Protein AF-0000000084583941 (afdb_homodimer)

Secondary structure (DSSP, 8-state):
-EEEEEE-SSTT--SS--HHHHT-SEEEEE-TTSSS-HHHHHHHHH--TT-EEEES-GGGT-SSHHHHHHHHHHHHHTT-EEEETTTTEETTSS-HHHHHHHHHHHHHHHHHHHHHHHHHHHHHTT---SS-----HHHHHHHHHHHHT-S-HHHHHHHH---HHHHHHHHH-/-EEEEEE-SSTT--SS--HHHHT-SEEEEE-TTSSS-HHHHHHHHH--TT-EEEES-GGGT-SSHHHHHHHHHHHHHTT-EEEETTTTEETTSS-HHHHHHHHHHHHHHHHHHHHHHHHHHHHHTT---SS-----HHHHHHHHHHHHT-S-HHHHHHHH---HHHHHHHHH-

Sequence (346 aa):
MRIGYIREFVQGKWDMQPTEMMNCETMIEEKEDVQGQPLLEELLERLQYGDVLVVRKLYSLANSTKHLIEICRNLQEKQADLVSIEDSIDTREDSFFQHLEQIAVFRKEVVGERTKAGLSEAKAKNRAGGRPRKPDRNVQKAIDMYRSKKYSIAEITIETGISKTTLYRYLQEMRIGYIREFVQGKWDMQPTEMMNCETMIEEKEDVQGQPLLEELLERLQYGDVLVVRKLYSLANSTKHLIEICRNLQEKQADLVSIEDSIDTREDSFFQHLEQIAVFRKEVVGERTKAGLSEAKAKNRAGGRPRKPDRNVQKAIDMYRSKKYSIAEITIETGISKTTLYRYLQE

Foldseek 3Di:
DEEEEFEDPDPPPDPDDDPVRVPGPYYDYDYNVDDDGVVLVVVLVPDAAAYEYEYQAVVRPAVDLVRSLVSVVSCVVRNYWYYHNNVGDTRVPDDVSVVSVVVVVVVVVVVVVVVVVVQVVCVVVVVNPDDPPPCPPLLVVLQVVVVVVPDDLVRSCVVSVPHSVRNVVVVVD/DEEEEFEDPDPPPDPDDDPVRVPGPYYDYDYNVDDDGVVLVVVLVPDAAAYEYEYQAVVRPAVDLVRSLVSVVSCVVRNYWYYHNNVGDTRVPDDVSVVSVVVVVVVVVVVVVVVVVVQVVCVVVVVNPDDPPPCPPLLVVLQVVVVVVPDDLVRSCVVSVPHSVRNVVVVVD

Solvent-accessible surface area (backbone atoms only — not comparable to full-atom values): 19316 Å² total; per-residue (Å²): 90,42,34,20,49,44,42,48,68,48,82,77,72,66,87,69,77,54,67,74,53,70,66,29,82,39,78,46,78,48,65,64,88,43,87,72,56,63,66,55,54,52,47,66,69,66,54,42,72,63,22,30,41,34,27,56,42,60,52,47,75,26,84,42,70,69,49,38,49,53,51,48,51,51,30,55,75,38,49,28,36,46,30,22,62,76,63,71,40,52,46,85,79,49,67,52,68,59,47,50,52,47,50,52,49,39,54,54,48,34,55,50,44,50,48,47,31,52,44,51,48,27,44,74,68,68,40,68,70,67,78,70,80,62,76,42,70,41,49,53,50,35,49,53,42,52,70,64,68,79,52,50,71,68,54,39,24,68,72,43,67,44,51,66,70,58,52,50,54,62,68,71,100,92,41,35,21,49,44,42,48,67,46,83,76,71,66,87,69,78,55,67,73,53,69,68,29,81,39,78,44,77,49,64,62,87,44,88,73,57,65,67,55,53,52,47,64,70,65,53,42,75,63,23,31,42,34,29,58,41,61,51,47,75,26,86,42,70,68,49,38,49,54,53,49,51,51,28,54,74,37,49,29,34,46,32,23,61,76,63,71,42,50,46,84,79,49,66,53,69,61,48,52,51,48,51,52,50,39,51,53,47,33,55,50,42,51,51,49,32,50,45,51,51,29,44,72,68,67,43,66,72,66,79,71,79,61,78,42,70,41,48,54,50,35,50,52,43,53,70,64,68,79,53,51,71,68,54,38,24,68,72,42,67,44,52,68,69,59,51,49,55,62,68,72,101

Structure (mmCIF, N/CA/C/O backbone):
data_AF-0000000084583941-model_v1
#
loop_
_entity.id
_entity.type
_entity.pdbx_description
1 polymer 'Resolvase/invertase-type recombinase catalytic domain-containing protein'
#
loop_
_atom_site.group_PDB
_atom_site.id
_atom_site.type_symbol
_atom_site.label_atom_id
_atom_site.label_alt_id
_atom_site.label_comp_id
_atom_site.label_asym_id
_atom_site.label_entity_id
_atom_site.label_seq_id
_atom_site.pdbx_PDB_ins_code
_atom_site.Cartn_x
_atom_site.Cartn_y
_atom_site.Cartn_z
_atom_site.occupancy
_atom_site.B_iso_or_equiv
_atom_site.auth_seq_id
_atom_site.auth_comp_id
_atom_site.auth_asym_id
_atom_site.auth_atom_id
_atom_site.pdbx_PDB_model_num
ATOM 1 N N . MET A 1 1 ? 22.07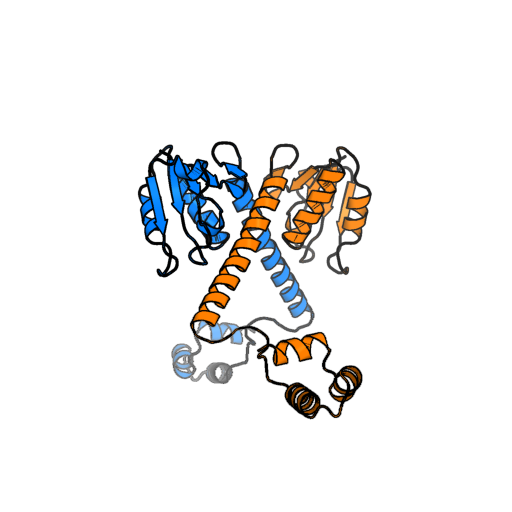8 -19.875 2.17 1 93.25 1 MET A N 1
ATOM 2 C CA . MET A 1 1 ? 21.359 -20.766 1.271 1 93.25 1 MET A CA 1
ATOM 3 C C . MET A 1 1 ? 20.172 -20.062 0.637 1 93.25 1 MET A C 1
ATOM 5 O O . MET A 1 1 ? 19.562 -19.172 1.255 1 93.25 1 MET A O 1
ATOM 9 N N . ARG A 1 2 ? 19.891 -20.438 -0.626 1 96.69 2 ARG A N 1
ATOM 10 C CA . ARG A 1 2 ? 18.703 -19.922 -1.318 1 96.69 2 ARG A CA 1
ATOM 11 C C . ARG A 1 2 ? 17.547 -20.906 -1.194 1 96.69 2 ARG A C 1
ATOM 13 O O . ARG A 1 2 ? 17.672 -22.078 -1.541 1 96.69 2 ARG A O 1
ATOM 20 N N . ILE A 1 3 ? 16.516 -20.391 -0.727 1 97.69 3 ILE A N 1
ATOM 21 C CA . ILE A 1 3 ? 15.336 -21.219 -0.492 1 97.69 3 ILE A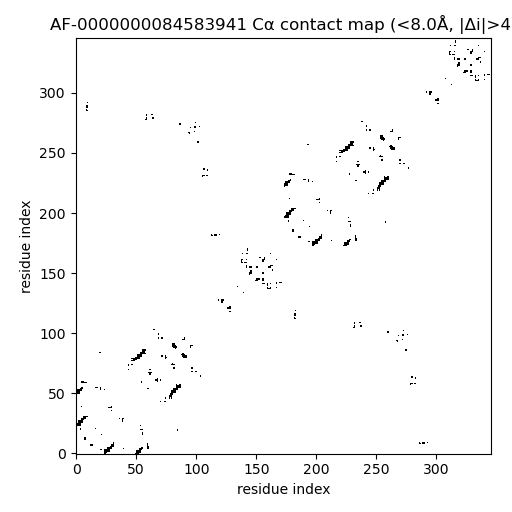 CA 1
ATOM 22 C C . ILE A 1 3 ? 14.172 -20.703 -1.333 1 97.69 3 ILE A C 1
ATOM 24 O O . ILE A 1 3 ? 13.758 -19.547 -1.188 1 97.69 3 ILE A O 1
ATOM 28 N N . GLY A 1 4 ? 13.711 -21.562 -2.178 1 97.19 4 GLY A N 1
ATOM 29 C CA . GLY A 1 4 ? 12.57 -21.203 -3.01 1 97.19 4 GLY A CA 1
ATOM 30 C C . GLY A 1 4 ? 11.242 -21.531 -2.365 1 97.19 4 GLY A C 1
ATOM 31 O O . GLY A 1 4 ? 11.07 -22.609 -1.792 1 97.19 4 GLY A O 1
ATOM 32 N N . TYR A 1 5 ? 10.336 -20.594 -2.445 1 96.62 5 TYR A N 1
ATOM 33 C CA . TYR A 1 5 ? 8.977 -20.781 -1.938 1 96.62 5 TYR A CA 1
ATOM 34 C C . TYR A 1 5 ? 7.949 -20.562 -3.043 1 96.62 5 TYR A C 1
ATOM 36 O O . TYR A 1 5 ? 7.922 -19.516 -3.682 1 96.62 5 TYR A O 1
ATOM 44 N N . ILE A 1 6 ? 7.141 -21.609 -3.197 1 93.38 6 ILE A N 1
ATOM 45 C CA . ILE A 1 6 ? 6.148 -21.578 -4.266 1 93.38 6 ILE A CA 1
ATOM 46 C C . ILE A 1 6 ? 4.746 -21.734 -3.676 1 93.38 6 ILE A C 1
ATOM 48 O O . ILE A 1 6 ? 4.504 -22.625 -2.867 1 93.38 6 ILE A O 1
ATOM 52 N N . ARG A 1 7 ? 3.92 -20.766 -4.027 1 91 7 ARG A N 1
ATOM 53 C CA . ARG A 1 7 ? 2.504 -20.844 -3.678 1 91 7 ARG A CA 1
ATOM 54 C C . ARG A 1 7 ? 1.64 -20.234 -4.781 1 91 7 ARG A C 1
ATOM 56 O O . ARG A 1 7 ? 1.902 -19.125 -5.254 1 91 7 ARG A O 1
ATOM 63 N N . GLU A 1 8 ? 0.616 -21 -5.215 1 83.69 8 GLU A N 1
ATOM 64 C CA . GLU A 1 8 ? -0.265 -20.531 -6.281 1 83.69 8 GLU A CA 1
ATOM 65 C C . GLU A 1 8 ? -1.704 -20.406 -5.793 1 83.69 8 GLU A C 1
ATOM 67 O O . GLU A 1 8 ? -2.201 -21.281 -5.07 1 83.69 8 GLU A O 1
ATOM 72 N N . PHE A 1 9 ? -2.326 -19.328 -6.141 1 76.62 9 PHE A N 1
ATOM 73 C CA . PHE A 1 9 ? -3.73 -19.156 -5.797 1 76.62 9 PHE A CA 1
ATOM 74 C C . PHE A 1 9 ? -4.617 -20.047 -6.656 1 76.62 9 PHE A C 1
ATOM 76 O O . PHE A 1 9 ? -5.602 -20.609 -6.172 1 76.62 9 PHE A O 1
ATOM 83 N N . VAL A 1 10 ? -4.336 -19.969 -7.926 1 74.19 10 VAL A N 1
ATOM 84 C CA . VAL A 1 10 ? -5.035 -20.844 -8.859 1 74.19 10 VAL A CA 1
ATOM 85 C C . VAL A 1 10 ? -4.113 -22 -9.273 1 74.19 10 VAL A C 1
ATOM 87 O O . VAL A 1 10 ? -3.014 -21.766 -9.781 1 74.19 10 VAL A O 1
ATOM 90 N N . GLN A 1 11 ? -4.547 -23.094 -8.992 1 70.69 11 GLN A N 1
ATOM 91 C CA . GLN A 1 11 ? -3.738 -24.281 -9.273 1 70.69 11 GLN A CA 1
ATOM 92 C C . GLN A 1 11 ? -3.395 -24.359 -10.758 1 70.69 11 GLN A C 1
ATOM 94 O O . GLN A 1 11 ? -4.254 -24.156 -11.617 1 70.69 11 GLN A O 1
ATOM 99 N N . GLY A 1 12 ? -2.148 -24.656 -10.945 1 70.06 12 GLY A N 1
ATOM 100 C CA . GLY A 1 12 ? -1.678 -24.875 -12.305 1 70.06 12 GLY A CA 1
ATOM 101 C C . GLY A 1 12 ? -1.391 -23.578 -13.055 1 70.06 12 GLY A C 1
ATOM 102 O O . GLY A 1 12 ? -1.359 -23.562 -14.281 1 70.06 12 GLY A O 1
ATOM 103 N N . LYS A 1 13 ? -1.382 -22.578 -12.336 1 70.69 13 LYS A N 1
ATOM 104 C CA . LYS A 1 13 ? -1.111 -21.297 -12.977 1 70.69 13 LYS A CA 1
ATOM 105 C C . LYS A 1 13 ? 0.268 -21.281 -13.633 1 70.69 13 LYS A C 1
ATOM 107 O O . LYS A 1 13 ? 0.439 -20.734 -14.727 1 70.69 13 LYS A O 1
ATOM 112 N N . TRP A 1 14 ? 1.166 -21.922 -12.844 1 74.38 14 TRP A N 1
ATOM 113 C CA . TRP A 1 14 ? 2.531 -21.891 -13.359 1 74.38 14 TRP A CA 1
ATOM 114 C C . TRP A 1 14 ? 2.951 -23.266 -13.852 1 74.38 14 TRP A C 1
ATOM 116 O O . TRP A 1 14 ? 2.953 -24.234 -13.086 1 74.38 14 TRP A O 1
ATOM 126 N N . ASP A 1 15 ? 3.24 -23.328 -15.109 1 75.25 15 ASP A N 1
ATOM 127 C CA . ASP A 1 15 ? 3.717 -24.578 -15.68 1 75.25 15 ASP A CA 1
ATOM 128 C C . ASP A 1 15 ? 5.188 -24.812 -15.336 1 75.25 15 ASP A C 1
ATOM 130 O O . ASP A 1 15 ? 5.586 -25.938 -15.008 1 75.25 15 ASP A O 1
ATOM 134 N N . MET A 1 16 ? 5.902 -23.75 -15.461 1 83.19 16 MET A N 1
ATOM 135 C CA . MET A 1 16 ? 7.332 -23.828 -15.18 1 83.19 16 MET A CA 1
ATOM 136 C C . MET A 1 16 ? 7.781 -22.656 -14.32 1 83.19 16 MET A C 1
ATOM 138 O O . MET A 1 16 ? 7.273 -21.547 -14.469 1 83.19 16 MET A O 1
ATOM 142 N N . GLN A 1 17 ? 8.625 -23.016 -13.445 1 88.56 17 GLN A N 1
ATOM 143 C CA . GLN A 1 17 ? 9.211 -21.969 -12.617 1 88.56 17 GLN A CA 1
ATOM 144 C C . GLN A 1 17 ? 10.406 -21.328 -13.312 1 88.56 17 GLN A C 1
ATOM 146 O O . GLN A 1 17 ? 11.055 -21.953 -14.148 1 88.56 17 GLN A O 1
ATOM 151 N N . PRO A 1 18 ? 10.641 -20.062 -13.031 1 90.81 18 PRO A N 1
ATOM 152 C CA . PRO A 1 18 ? 11.828 -19.406 -13.594 1 90.81 18 PRO A CA 1
ATOM 153 C C . PRO A 1 18 ? 13.125 -20.094 -13.172 1 90.81 18 PRO A C 1
ATOM 155 O O . PRO A 1 18 ? 13.18 -20.734 -12.117 1 90.81 18 PRO A O 1
ATOM 158 N N . THR A 1 19 ? 14.125 -19.906 -13.969 1 90.06 19 THR A N 1
ATOM 159 C CA . THR A 1 19 ? 15.422 -20.531 -13.758 1 90.06 19 THR A CA 1
ATOM 160 C C . THR A 1 19 ? 15.992 -20.156 -12.391 1 90.06 19 THR A C 1
ATOM 162 O O . THR A 1 19 ? 16.578 -21 -11.703 1 90.06 19 THR A O 1
ATOM 165 N N . GLU A 1 20 ? 15.789 -18.969 -12.102 1 91.5 20 GLU A N 1
ATOM 166 C CA . GLU A 1 20 ? 16.312 -18.484 -10.82 1 91.5 20 GLU A CA 1
ATOM 167 C C . GLU A 1 20 ? 15.695 -19.25 -9.648 1 91.5 20 GLU A C 1
ATOM 169 O O . GLU A 1 20 ? 16.375 -19.516 -8.656 1 91.5 20 GLU A O 1
ATOM 174 N N . MET A 1 21 ? 14.484 -19.562 -9.836 1 92.56 21 MET A N 1
ATOM 175 C CA . MET A 1 21 ? 13.805 -20.344 -8.812 1 92.56 21 MET A CA 1
ATOM 176 C C . MET A 1 21 ? 14.344 -21.766 -8.773 1 92.56 21 MET A C 1
ATOM 178 O O . MET A 1 21 ? 14.562 -22.328 -7.691 1 92.56 21 MET A O 1
ATOM 182 N N . MET A 1 22 ? 14.641 -22.281 -9.883 1 90.44 22 MET A N 1
ATOM 183 C CA . MET A 1 22 ? 15.094 -23.656 -10.008 1 90.44 22 MET A CA 1
ATOM 184 C C . MET A 1 22 ? 16.516 -23.812 -9.453 1 90.44 22 MET A C 1
ATOM 186 O O . MET A 1 22 ? 16.938 -24.922 -9.125 1 90.44 22 MET A O 1
ATOM 190 N N . ASN A 1 23 ? 17.188 -22.734 -9.297 1 92.69 23 ASN A N 1
ATOM 191 C CA . ASN A 1 23 ? 18.562 -22.75 -8.805 1 92.69 23 ASN A CA 1
ATOM 192 C C . ASN A 1 23 ? 18.609 -22.719 -7.281 1 92.69 23 ASN A C 1
ATOM 194 O O . ASN A 1 23 ? 19.688 -22.781 -6.691 1 92.69 23 ASN A O 1
ATOM 198 N N . CYS A 1 24 ? 17.469 -22.703 -6.695 1 96.25 24 CYS A N 1
ATOM 199 C CA . CYS A 1 24 ? 17.438 -22.719 -5.238 1 96.25 24 CYS A CA 1
ATOM 200 C C . CYS A 1 24 ? 17.812 -24.078 -4.688 1 96.25 24 CYS A C 1
ATOM 202 O O . CYS A 1 24 ? 17.469 -25.109 -5.277 1 96.25 24 CYS A O 1
ATOM 204 N N . GLU A 1 25 ? 18.484 -24.125 -3.629 1 95.44 25 GLU A N 1
ATOM 205 C CA . GLU A 1 25 ? 18.953 -25.375 -3.025 1 95.44 25 GLU A CA 1
ATOM 206 C C . GLU A 1 25 ? 17.797 -26.172 -2.428 1 95.44 25 GLU A C 1
ATOM 208 O O . GLU A 1 25 ? 17.812 -27.391 -2.414 1 95.44 25 GLU A O 1
ATOM 213 N N . THR A 1 26 ? 16.875 -25.422 -1.909 1 94.69 26 THR A N 1
ATOM 214 C CA . THR A 1 26 ? 15.68 -26 -1.314 1 94.69 26 THR A CA 1
ATOM 215 C C . THR A 1 26 ? 14.422 -25.344 -1.875 1 94.69 26 THR A C 1
ATOM 217 O O . THR A 1 26 ? 14.383 -24.125 -2.066 1 94.69 26 THR A O 1
ATOM 220 N N . MET A 1 27 ? 13.469 -26.188 -2.117 1 94.31 27 MET A N 1
ATOM 221 C CA . MET A 1 27 ? 12.188 -25.688 -2.613 1 94.31 27 MET A CA 1
ATOM 222 C C . MET A 1 27 ? 11.047 -26.125 -1.71 1 94.31 27 MET A C 1
ATOM 224 O O . MET A 1 27 ? 10.953 -27.312 -1.349 1 94.31 27 MET A O 1
ATOM 228 N N . ILE A 1 28 ? 10.258 -25.156 -1.334 1 94.38 28 ILE A N 1
ATOM 229 C CA . ILE A 1 28 ? 9.078 -25.438 -0.521 1 94.38 28 ILE A CA 1
ATOM 230 C C . ILE A 1 28 ? 7.82 -25.031 -1.286 1 94.38 28 ILE A C 1
ATOM 232 O O . ILE A 1 28 ? 7.699 -23.891 -1.741 1 94.38 28 ILE A O 1
ATOM 236 N N . GLU A 1 29 ? 6.949 -25.969 -1.437 1 91.5 29 GLU A N 1
ATOM 237 C CA . GLU A 1 29 ? 5.695 -25.703 -2.139 1 91.5 29 GLU A CA 1
ATOM 238 C C . GLU A 1 29 ? 4.504 -25.781 -1.188 1 91.5 29 GLU A C 1
ATOM 240 O O . GLU A 1 29 ? 4.27 -26.812 -0.557 1 91.5 29 GLU A O 1
ATOM 245 N N . GLU A 1 30 ? 3.855 -24.625 -1.125 1 90.5 30 GLU A N 1
ATOM 246 C CA . GLU A 1 30 ? 2.668 -24.516 -0.282 1 90.5 30 GLU A CA 1
ATOM 247 C C . GLU A 1 30 ? 1.393 -24.625 -1.113 1 90.5 30 GLU A C 1
ATOM 249 O O . GLU A 1 30 ? 1.237 -23.906 -2.109 1 90.5 30 GLU A O 1
ATOM 254 N N . LYS A 1 31 ? 0.453 -25.5 -0.705 1 78.81 31 LYS A N 1
ATOM 255 C CA . LYS A 1 31 ? -0.821 -25.656 -1.4 1 78.81 31 LYS A CA 1
ATOM 256 C C . LYS A 1 31 ? -1.865 -24.688 -0.86 1 78.81 31 LYS A C 1
ATOM 258 O O . LYS A 1 31 ? -1.857 -24.359 0.327 1 78.81 31 LYS A O 1
ATOM 263 N N . GLU A 1 32 ? -2.633 -24.062 -1.699 1 72.06 32 GLU A N 1
ATOM 264 C CA . GLU A 1 32 ? -3.609 -23.031 -1.345 1 72.06 32 GLU A CA 1
ATOM 265 C C . GLU A 1 32 ? -4.805 -23.641 -0.618 1 72.06 32 GLU A C 1
ATOM 267 O O . GLU A 1 32 ? -5.586 -22.922 0.01 1 72.06 32 GLU A O 1
ATOM 272 N N . ASP A 1 33 ? -4.887 -24.875 -0.622 1 63.88 33 ASP A N 1
ATOM 273 C CA . ASP A 1 33 ? -6.043 -25.5 0.007 1 63.88 33 ASP A CA 1
ATOM 274 C C . ASP A 1 33 ? -5.871 -25.578 1.522 1 63.88 33 ASP A C 1
ATOM 276 O O . ASP A 1 33 ? -6.773 -26.016 2.234 1 63.88 33 ASP A O 1
ATOM 280 N N . VAL A 1 34 ? -4.836 -25.125 1.938 1 62.09 34 VAL A N 1
ATOM 281 C CA . VAL A 1 34 ? -4.582 -25.234 3.371 1 62.09 34 VAL A CA 1
ATOM 282 C C . VAL A 1 34 ? -4.867 -23.891 4.043 1 62.09 34 VAL A C 1
ATOM 284 O O . VAL A 1 34 ? -4.766 -22.844 3.41 1 62.09 34 VAL A O 1
ATOM 287 N N . GLN A 1 35 ? -5.438 -24.078 5.203 1 76.06 35 GLN A N 1
ATOM 288 C CA . GLN A 1 35 ? -5.688 -22.875 6.004 1 76.06 35 GLN A CA 1
ATOM 289 C C . GLN A 1 35 ? -4.383 -22.188 6.395 1 76.06 35 GLN A C 1
ATOM 291 O O . GLN A 1 35 ? -3.551 -22.781 7.09 1 76.06 35 GLN A O 1
ATOM 296 N N . GLY A 1 36 ? -4.199 -21.094 5.801 1 84.38 36 GLY A N 1
ATOM 297 C CA . GLY A 1 36 ? -3.006 -20.328 6.129 1 84.38 36 GLY A CA 1
ATOM 298 C C . GLY A 1 36 ? -1.798 -20.734 5.305 1 84.38 36 GLY A C 1
ATOM 299 O O . GLY A 1 36 ? -1.927 -21.062 4.125 1 84.38 36 GLY A O 1
ATOM 300 N N . GLN A 1 37 ? -0.633 -20.531 5.871 1 92.88 37 GLN A N 1
ATOM 301 C CA . GLN A 1 37 ? 0.65 -20.859 5.254 1 92.88 37 GLN A CA 1
ATOM 302 C C . GLN A 1 37 ? 1.589 -21.516 6.254 1 92.88 37 GLN A C 1
ATOM 304 O O . GLN A 1 37 ? 2.623 -20.953 6.617 1 92.88 37 GLN A O 1
ATOM 309 N N . PRO A 1 38 ? 1.222 -22.781 6.676 1 93.38 38 PRO A N 1
ATOM 310 C CA . PRO A 1 38 ? 2.016 -23.453 7.699 1 93.38 38 PRO A CA 1
ATOM 311 C C . PRO A 1 38 ? 3.457 -23.703 7.262 1 93.38 38 PRO A C 1
ATOM 313 O O . PRO A 1 38 ? 4.379 -23.609 8.07 1 93.38 38 PRO A O 1
ATOM 316 N N . LEU A 1 39 ? 3.678 -24.078 6.074 1 94.81 39 LEU A N 1
ATOM 317 C CA . LEU A 1 39 ? 5.027 -24.344 5.59 1 94.81 39 LEU A CA 1
ATOM 318 C C . LEU A 1 39 ? 5.867 -23.078 5.586 1 94.81 39 LEU A C 1
ATOM 320 O O . LEU A 1 39 ? 7.062 -23.109 5.887 1 94.81 39 LEU A O 1
ATOM 324 N N . LEU A 1 40 ? 5.246 -22.016 5.266 1 95.75 40 LEU A N 1
ATOM 325 C CA . LEU A 1 40 ? 5.945 -20.734 5.312 1 95.75 40 LEU A CA 1
ATOM 326 C C . LEU A 1 40 ? 6.359 -20.391 6.738 1 95.75 40 LEU A C 1
ATOM 328 O O . LEU A 1 40 ? 7.488 -19.953 6.973 1 95.75 40 LEU A O 1
ATOM 332 N N . GLU A 1 41 ? 5.398 -20.547 7.625 1 95.06 41 GLU A N 1
ATOM 333 C CA . GLU A 1 41 ? 5.672 -20.234 9.023 1 95.06 41 GLU A CA 1
ATOM 334 C C . GLU A 1 41 ? 6.852 -21.047 9.547 1 95.06 41 GLU A C 1
ATOM 336 O O . GLU A 1 41 ? 7.727 -20.5 10.227 1 95.06 41 GLU A O 1
ATOM 341 N N . GLU A 1 42 ? 6.82 -22.266 9.219 1 96 42 GLU A N 1
ATOM 342 C CA . GLU A 1 42 ? 7.926 -23.141 9.609 1 96 42 GLU A CA 1
ATOM 343 C C . GLU A 1 42 ? 9.234 -22.688 8.969 1 96 42 GLU A C 1
ATOM 345 O O . GLU A 1 42 ? 10.281 -22.688 9.625 1 96 42 GLU A O 1
ATOM 350 N N . LEU A 1 43 ? 9.133 -22.359 7.723 1 96.56 43 LEU A N 1
ATOM 351 C CA . LEU A 1 43 ? 10.305 -21.891 6.988 1 96.56 43 LEU A CA 1
ATOM 352 C C . LEU A 1 43 ? 10.898 -20.641 7.641 1 96.56 43 LEU A C 1
ATOM 354 O O . LEU A 1 43 ? 12.109 -20.562 7.848 1 96.56 43 LEU A O 1
ATOM 358 N N . LEU A 1 44 ? 10.062 -19.734 8 1 96.75 44 LEU A N 1
ATOM 359 C CA . LEU A 1 44 ? 10.5 -18.484 8.594 1 96.75 44 LEU A CA 1
ATOM 360 C C . LEU A 1 44 ? 11.18 -18.719 9.938 1 96.75 44 LEU A C 1
ATOM 362 O O . LEU A 1 44 ? 12.117 -18 10.305 1 96.75 44 LEU A O 1
ATOM 366 N N . GLU A 1 45 ? 10.727 -19.703 10.617 1 96.12 45 GLU A N 1
ATOM 367 C CA . GLU A 1 45 ? 11.32 -20.047 11.914 1 96.12 45 GLU A CA 1
ATOM 368 C C . GLU A 1 45 ? 12.703 -20.656 11.734 1 96.12 45 GLU A C 1
ATOM 370 O O . GLU A 1 45 ? 13.586 -20.453 12.57 1 96.12 45 GLU A O 1
ATOM 375 N N . ARG A 1 46 ? 12.93 -21.281 10.688 1 95.38 46 ARG A N 1
ATOM 376 C CA . ARG A 1 46 ? 14.141 -22.062 10.492 1 95.38 46 ARG A CA 1
ATOM 377 C C . ARG A 1 46 ? 15.195 -21.266 9.734 1 95.38 46 ARG A C 1
ATOM 379 O O . ARG A 1 46 ? 16.344 -21.688 9.625 1 95.38 46 ARG A O 1
ATOM 386 N N . LEU A 1 47 ? 14.773 -20.156 9.227 1 96.5 47 LEU A N 1
ATOM 387 C CA . LEU A 1 47 ? 15.703 -19.344 8.461 1 96.5 47 LEU A CA 1
ATOM 388 C C . LEU A 1 47 ? 16.953 -19.031 9.281 1 96.5 47 LEU A C 1
ATOM 390 O O . LEU A 1 47 ? 16.859 -18.812 10.492 1 96.5 47 LEU A O 1
ATOM 394 N N . GLN A 1 48 ? 18.047 -18.969 8.641 1 96 48 GLN A N 1
ATOM 395 C CA . GLN A 1 48 ? 19.328 -18.672 9.273 1 96 48 GLN A CA 1
ATOM 396 C C . GLN A 1 48 ? 19.984 -17.438 8.641 1 96 48 GLN A C 1
ATOM 398 O O . GLN A 1 48 ? 19.562 -16.984 7.574 1 96 48 GLN A O 1
ATOM 403 N N . TYR A 1 49 ? 20.984 -17.031 9.32 1 96.62 49 TYR A N 1
ATOM 404 C CA . TYR A 1 49 ? 21.766 -15.891 8.852 1 96.62 49 TYR A CA 1
ATOM 405 C C . TYR A 1 49 ? 22.297 -16.141 7.445 1 96.62 49 TYR A C 1
ATOM 407 O O . TYR A 1 49 ? 22.859 -17.203 7.164 1 96.62 49 TYR A O 1
ATOM 415 N N . GLY A 1 50 ? 22 -15.195 6.57 1 96.12 50 GLY A N 1
ATOM 416 C CA . GLY A 1 50 ? 22.562 -15.273 5.23 1 96.12 50 GLY A CA 1
ATOM 417 C C . GLY A 1 50 ? 21.656 -15.984 4.246 1 96.12 50 GLY A C 1
ATOM 418 O O . GLY A 1 50 ? 21.906 -15.984 3.041 1 96.12 50 GLY A O 1
ATOM 419 N N . ASP A 1 51 ? 20.578 -16.578 4.746 1 97.56 51 ASP A N 1
ATOM 420 C CA . ASP A 1 51 ? 19.625 -17.234 3.85 1 97.56 51 ASP A CA 1
ATOM 421 C C . ASP A 1 51 ? 18.922 -16.219 2.963 1 97.56 51 ASP A C 1
ATOM 423 O O . ASP A 1 51 ? 18.781 -15.047 3.332 1 97.56 51 ASP A O 1
ATOM 427 N N . VAL A 1 52 ? 18.547 -16.719 1.77 1 97.44 52 VAL A N 1
ATOM 428 C CA . VAL A 1 52 ? 17.781 -15.883 0.838 1 97.44 52 VAL A CA 1
ATOM 429 C C . VAL A 1 52 ? 16.484 -16.594 0.463 1 97.44 52 VAL A C 1
ATOM 431 O O . VAL A 1 52 ? 16.5 -17.703 -0.079 1 97.44 52 VAL A O 1
ATOM 434 N N . LEU A 1 53 ? 15.445 -15.961 0.823 1 97.88 53 LEU A N 1
ATOM 435 C CA . LEU A 1 53 ? 14.133 -16.453 0.424 1 97.88 53 LEU A CA 1
ATOM 436 C C . LEU A 1 53 ? 13.773 -15.961 -0.974 1 97.88 53 LEU A C 1
ATOM 438 O O . LEU A 1 53 ? 13.781 -14.758 -1.237 1 97.88 53 LEU A O 1
ATOM 442 N N . VAL A 1 54 ? 13.469 -16.906 -1.856 1 97.81 54 VAL A N 1
ATOM 443 C CA . VAL A 1 54 ? 13.219 -16.578 -3.256 1 97.81 54 VAL A CA 1
ATOM 444 C C . VAL A 1 54 ? 11.773 -16.938 -3.613 1 97.81 54 VAL A C 1
ATOM 446 O O . VAL A 1 54 ? 11.32 -18.047 -3.355 1 97.81 54 VAL A O 1
ATOM 449 N N . VAL A 1 55 ? 11.102 -15.977 -4.145 1 96.88 55 VAL A N 1
ATOM 450 C CA . VAL A 1 55 ? 9.75 -16.203 -4.637 1 96.88 55 VAL A CA 1
ATOM 451 C C . VAL A 1 55 ? 9.625 -15.688 -6.066 1 96.88 55 VAL A C 1
ATOM 453 O O . VAL A 1 55 ? 10.43 -14.875 -6.512 1 96.88 55 VAL A O 1
ATOM 456 N N . ARG A 1 56 ? 8.648 -16.188 -6.73 1 94.69 56 ARG A N 1
ATOM 457 C CA . ARG A 1 56 ? 8.414 -15.695 -8.086 1 94.69 56 ARG A CA 1
ATOM 458 C C . ARG A 1 56 ? 7.766 -14.32 -8.062 1 94.69 56 ARG A C 1
ATOM 460 O O . ARG A 1 56 ? 8.188 -13.414 -8.789 1 94.69 56 ARG A O 1
ATOM 467 N N . LYS A 1 57 ? 6.691 -14.305 -7.25 1 94.75 57 LYS A N 1
ATOM 468 C CA . LYS A 1 57 ? 5.938 -13.078 -7.023 1 94.75 57 LYS A CA 1
ATOM 469 C C . LYS A 1 57 ? 5.707 -12.844 -5.535 1 94.75 57 LYS A C 1
ATOM 471 O O . LYS A 1 57 ? 5.543 -13.797 -4.77 1 94.75 57 LYS A O 1
ATOM 476 N N . LEU A 1 58 ? 5.594 -11.609 -5.156 1 95.62 58 LEU A N 1
ATOM 477 C CA . LEU A 1 58 ? 5.367 -11.266 -3.756 1 95.62 58 LEU A CA 1
ATOM 478 C C . LEU A 1 58 ? 4.039 -11.836 -3.266 1 95.62 58 LEU A C 1
ATOM 480 O O . LEU A 1 58 ? 3.92 -12.227 -2.104 1 95.62 58 LEU A O 1
ATOM 484 N N . TYR A 1 59 ? 3.037 -11.883 -4.137 1 92.56 59 TYR A N 1
ATOM 485 C CA . TYR A 1 59 ? 1.725 -12.336 -3.684 1 92.56 59 TYR A CA 1
ATOM 486 C C . TYR A 1 59 ? 1.746 -13.82 -3.348 1 92.56 59 TYR A C 1
ATOM 488 O O . TYR A 1 59 ? 0.827 -14.328 -2.705 1 92.56 59 TYR A O 1
ATOM 496 N N . SER A 1 60 ? 2.791 -14.508 -3.797 1 93 60 SER A N 1
ATOM 497 C CA . SER A 1 60 ? 2.959 -15.906 -3.398 1 93 60 SER A CA 1
ATOM 498 C C . SER A 1 60 ? 3.414 -16.016 -1.946 1 93 60 SER A C 1
ATOM 500 O O . SER A 1 60 ? 3.23 -17.047 -1.309 1 93 60 SER A O 1
ATOM 502 N N . LEU A 1 61 ? 3.918 -14.977 -1.535 1 94.94 61 LEU A N 1
ATOM 503 C CA . LEU A 1 61 ? 4.543 -14.969 -0.217 1 94.94 61 LEU A CA 1
ATOM 504 C C . LEU A 1 61 ? 3.592 -14.398 0.83 1 94.94 61 LEU A C 1
ATOM 506 O O . LEU A 1 61 ? 3.418 -14.977 1.902 1 94.94 61 LEU A O 1
ATOM 510 N N . ALA A 1 62 ? 3.018 -13.273 0.523 1 94.75 62 ALA A N 1
ATOM 511 C CA . ALA A 1 62 ? 2.217 -12.539 1.497 1 94.75 62 ALA A CA 1
ATOM 512 C C . ALA A 1 62 ? 0.826 -12.234 0.948 1 94.75 62 ALA A C 1
ATOM 514 O O . ALA A 1 62 ? 0.674 -11.922 -0.235 1 94.75 62 ALA A O 1
ATOM 515 N N . ASN A 1 63 ? -0.15 -12.188 1.893 1 90 63 ASN A N 1
ATOM 516 C CA . ASN A 1 63 ? -1.545 -12.008 1.502 1 90 63 ASN A CA 1
ATOM 517 C C . ASN A 1 63 ? -1.993 -10.555 1.684 1 90 63 ASN A C 1
ATOM 519 O O . ASN A 1 63 ? -3.117 -10.203 1.325 1 90 63 ASN A O 1
ATOM 523 N N . SER A 1 64 ? -1.196 -9.781 2.256 1 91.5 64 SER A N 1
ATOM 524 C CA . SER A 1 64 ? -1.477 -8.375 2.525 1 91.5 64 SER A CA 1
ATOM 525 C C . SER A 1 64 ? -0.194 -7.602 2.811 1 91.5 64 SER A C 1
ATOM 527 O O . SER A 1 64 ? 0.87 -8.195 2.992 1 91.5 64 SER A O 1
ATOM 529 N N . THR A 1 65 ? -0.368 -6.359 2.758 1 92.75 65 THR A N 1
ATOM 530 C CA . THR A 1 65 ? 0.783 -5.527 3.096 1 92.75 65 THR A CA 1
ATOM 531 C C . THR A 1 65 ? 1.226 -5.773 4.535 1 92.75 65 THR A C 1
ATOM 533 O O . THR A 1 65 ? 2.422 -5.852 4.816 1 92.75 65 THR A O 1
ATOM 536 N N . LYS A 1 66 ? 0.286 -5.848 5.379 1 93.12 66 LYS A N 1
ATOM 537 C CA . LYS A 1 66 ? 0.591 -6.137 6.777 1 93.12 66 LYS A CA 1
ATOM 538 C C . LYS A 1 66 ? 1.347 -7.457 6.914 1 93.12 66 LYS A C 1
ATOM 540 O O . LYS A 1 66 ? 2.344 -7.535 7.633 1 93.12 66 LYS A O 1
ATOM 545 N N . HIS A 1 67 ? 0.877 -8.398 6.254 1 94.62 67 HIS A N 1
ATOM 546 C CA . HIS A 1 67 ? 1.52 -9.711 6.27 1 94.62 67 HIS A CA 1
ATOM 547 C C . HIS A 1 67 ? 2.939 -9.633 5.719 1 94.62 67 HIS A C 1
ATOM 549 O O . HIS A 1 67 ? 3.863 -10.219 6.285 1 94.62 67 HIS A O 1
ATOM 555 N N . LEU A 1 68 ? 3.127 -8.953 4.664 1 96.25 68 LEU A N 1
ATOM 556 C CA . LEU A 1 68 ? 4.441 -8.789 4.051 1 96.25 68 LEU A CA 1
ATOM 557 C C . LEU A 1 68 ? 5.41 -8.109 5.016 1 96.25 68 LEU A C 1
ATOM 559 O O . LEU A 1 68 ? 6.574 -8.508 5.109 1 96.25 68 LEU A O 1
ATOM 563 N N . ILE A 1 69 ? 4.934 -7.141 5.707 1 96.06 69 ILE A N 1
ATOM 564 C CA . ILE A 1 69 ? 5.754 -6.426 6.68 1 96.06 69 ILE A CA 1
ATOM 565 C C . ILE A 1 69 ? 6.207 -7.387 7.777 1 96.06 69 ILE A C 1
ATOM 567 O O . ILE A 1 69 ? 7.371 -7.375 8.18 1 96.06 69 ILE A O 1
ATOM 571 N N . GLU A 1 70 ? 5.309 -8.195 8.219 1 96.19 70 GLU A N 1
ATOM 572 C CA . GLU A 1 70 ? 5.629 -9.18 9.25 1 96.19 70 GLU A CA 1
ATOM 573 C C . GLU A 1 70 ? 6.711 -10.148 8.773 1 96.19 70 GLU A C 1
ATOM 575 O O . GLU A 1 70 ? 7.648 -10.453 9.508 1 96.19 70 GLU A O 1
ATOM 580 N N . ILE A 1 71 ? 6.566 -10.578 7.59 1 96.88 71 ILE A N 1
ATOM 581 C CA . ILE A 1 71 ? 7.539 -11.492 7.004 1 96.88 71 ILE A CA 1
ATOM 582 C C . ILE A 1 71 ? 8.891 -10.797 6.887 1 96.88 71 ILE A C 1
ATOM 584 O O . ILE A 1 71 ? 9.922 -11.367 7.25 1 96.88 71 ILE A O 1
ATOM 588 N N . CYS A 1 72 ? 8.859 -9.586 6.41 1 96.38 72 CYS A N 1
ATOM 589 C CA . CYS A 1 72 ? 10.094 -8.836 6.23 1 96.38 72 CYS A CA 1
ATOM 590 C C . CYS A 1 72 ? 10.781 -8.586 7.57 1 96.38 72 CYS A C 1
ATOM 592 O O . CYS A 1 72 ? 12.008 -8.648 7.664 1 96.38 72 CYS A O 1
ATOM 594 N N . ARG A 1 73 ? 10.023 -8.266 8.555 1 95.38 73 ARG A N 1
ATOM 595 C CA . ARG A 1 73 ? 10.586 -8.078 9.891 1 95.38 73 ARG A CA 1
ATOM 596 C C . ARG A 1 73 ? 11.289 -9.344 10.375 1 95.38 73 ARG A C 1
ATOM 598 O O . ARG A 1 73 ? 12.375 -9.273 10.945 1 95.38 73 ARG A O 1
ATOM 605 N N . ASN A 1 74 ? 10.633 -10.469 10.148 1 96.5 74 ASN A N 1
ATOM 606 C CA . ASN A 1 74 ? 11.242 -11.75 10.5 1 96.5 74 ASN A CA 1
ATOM 607 C C . ASN A 1 74 ? 12.562 -11.961 9.766 1 96.5 74 ASN A C 1
ATOM 609 O O . ASN A 1 74 ? 13.555 -12.359 10.375 1 96.5 74 ASN A O 1
ATOM 613 N N . LEU A 1 75 ? 12.57 -11.68 8.492 1 97.31 75 LEU A N 1
ATOM 614 C CA . LEU A 1 75 ? 13.773 -11.828 7.684 1 97.31 75 LEU A CA 1
ATOM 615 C C . LEU A 1 75 ? 14.891 -10.938 8.203 1 97.31 75 LEU A C 1
ATOM 617 O O . LEU A 1 75 ? 16.047 -11.359 8.289 1 97.31 75 LEU A O 1
ATOM 621 N N . GLN A 1 76 ? 14.516 -9.734 8.578 1 94.81 76 GLN A N 1
ATOM 622 C CA . GLN A 1 76 ? 15.5 -8.797 9.094 1 94.81 76 GLN A CA 1
ATOM 623 C C . GLN A 1 76 ? 16.078 -9.281 10.422 1 94.81 76 GLN A C 1
ATOM 625 O O . GLN A 1 76 ? 17.297 -9.211 10.633 1 94.81 76 GLN A O 1
ATOM 630 N N . GLU A 1 77 ? 15.219 -9.773 11.242 1 95.38 77 GLU A N 1
ATOM 631 C CA . GLU A 1 77 ? 15.648 -10.297 12.539 1 95.38 77 GLU A CA 1
ATOM 632 C C . GLU A 1 77 ? 16.641 -11.445 12.367 1 95.38 77 GLU A C 1
ATOM 634 O O . GLU A 1 77 ? 17.594 -11.562 13.141 1 95.38 77 GLU A O 1
ATOM 639 N N . LYS A 1 78 ? 16.438 -12.203 11.391 1 96.25 78 LYS A N 1
ATOM 640 C CA . LYS A 1 78 ? 17.281 -13.367 11.125 1 96.25 78 LYS A CA 1
ATOM 641 C C . LYS A 1 78 ? 18.438 -13.023 10.195 1 96.25 78 LYS A C 1
ATOM 643 O O . LYS A 1 78 ? 19.25 -13.883 9.859 1 96.25 78 LYS A O 1
ATOM 648 N N . GLN A 1 79 ? 18.406 -11.75 9.773 1 96.25 79 GLN A N 1
ATOM 649 C CA . GLN A 1 79 ? 19.406 -11.273 8.82 1 96.25 79 GLN A CA 1
ATOM 650 C C . GLN A 1 79 ? 19.391 -12.117 7.547 1 96.25 79 GLN A C 1
ATOM 652 O O . GLN A 1 79 ? 20.438 -12.523 7.059 1 96.25 79 GLN A O 1
ATOM 657 N N . ALA A 1 80 ? 18.25 -12.508 7.129 1 97.12 80 ALA A N 1
ATOM 658 C CA . ALA A 1 80 ? 18 -13.164 5.852 1 97.12 80 ALA A CA 1
ATOM 659 C C . ALA A 1 80 ? 17.453 -12.18 4.824 1 97.12 80 ALA A C 1
ATOM 661 O O . ALA A 1 80 ? 17.047 -11.062 5.176 1 97.12 80 ALA A O 1
ATOM 662 N N . ASP A 1 81 ? 17.469 -12.555 3.541 1 97.31 81 ASP A N 1
ATOM 663 C CA . ASP A 1 81 ? 17.078 -11.633 2.48 1 97.31 81 ASP A CA 1
ATOM 664 C C . ASP A 1 81 ? 15.938 -12.211 1.648 1 97.31 81 ASP A C 1
ATOM 666 O O . ASP A 1 81 ? 15.609 -13.391 1.768 1 97.31 81 ASP A O 1
ATOM 670 N N . LEU A 1 82 ? 15.336 -11.352 0.915 1 97.56 82 LEU A N 1
ATOM 671 C CA . LEU A 1 82 ? 14.211 -11.703 0.065 1 97.56 82 LEU A CA 1
ATOM 672 C C . LEU A 1 82 ? 14.484 -11.336 -1.389 1 97.56 82 LEU A C 1
ATOM 674 O O . LEU A 1 82 ? 14.992 -10.25 -1.673 1 97.56 82 LEU A O 1
ATOM 678 N N . VAL A 1 83 ? 14.18 -12.273 -2.244 1 97.12 83 VAL A N 1
ATOM 679 C CA . VAL A 1 83 ? 14.234 -12.023 -3.68 1 97.12 83 VAL A CA 1
ATOM 680 C C . VAL A 1 83 ? 12.898 -12.391 -4.32 1 97.12 83 VAL A C 1
ATOM 682 O O . VAL A 1 83 ? 12.414 -13.508 -4.164 1 97.12 83 VAL A O 1
ATOM 685 N N . SER A 1 84 ? 12.336 -11.422 -4.871 1 96.88 84 SER A N 1
ATOM 686 C CA . SER A 1 84 ? 11.172 -11.656 -5.719 1 96.88 84 SER A CA 1
ATOM 687 C C . SER A 1 84 ? 11.523 -11.484 -7.195 1 96.88 84 SER A C 1
ATOM 689 O O . SER A 1 84 ? 11.766 -10.367 -7.652 1 96.88 84 SER A O 1
ATOM 691 N N . ILE A 1 85 ? 11.445 -12.523 -7.934 1 95.56 85 ILE A N 1
ATOM 692 C CA . ILE A 1 85 ? 12.039 -12.602 -9.266 1 95.56 85 ILE A CA 1
ATOM 693 C C . ILE A 1 85 ? 11.273 -11.688 -10.219 1 95.56 85 ILE A C 1
ATOM 695 O O . ILE A 1 85 ? 11.859 -10.781 -10.82 1 95.56 85 ILE A O 1
ATOM 699 N N . GLU A 1 86 ? 10.031 -11.797 -10.281 1 94.12 86 GLU A N 1
ATOM 700 C CA . GLU A 1 86 ? 9.266 -11.086 -11.305 1 94.12 86 GLU A CA 1
ATOM 701 C C . GLU A 1 86 ? 8.945 -9.656 -10.859 1 94.12 86 GLU A C 1
ATOM 703 O O . GLU A 1 86 ? 8.602 -8.812 -11.688 1 94.12 86 GLU A O 1
ATOM 708 N N . ASP A 1 87 ? 9.047 -9.438 -9.586 1 94 87 ASP A N 1
ATOM 709 C CA . ASP A 1 87 ? 8.805 -8.094 -9.078 1 94 87 ASP A CA 1
ATOM 710 C C . ASP A 1 87 ? 10.094 -7.277 -9.055 1 94 87 ASP A C 1
ATOM 712 O O . ASP A 1 87 ? 10.078 -6.094 -8.711 1 94 87 ASP A O 1
ATOM 716 N N . SER A 1 88 ? 11.172 -7.945 -9.391 1 92.62 88 SER A N 1
ATOM 717 C CA . SER A 1 88 ? 12.484 -7.312 -9.438 1 92.62 88 SER A CA 1
ATOM 718 C C . SER A 1 88 ? 12.852 -6.715 -8.078 1 92.62 88 SER A C 1
ATOM 720 O O . SER A 1 88 ? 13.273 -5.562 -8 1 92.62 88 SER A O 1
ATOM 722 N N . ILE A 1 89 ? 12.648 -7.457 -7.09 1 94.25 89 ILE A N 1
ATOM 723 C CA . ILE A 1 89 ? 13 -7.051 -5.734 1 94.25 89 ILE A CA 1
ATOM 724 C C . ILE A 1 89 ? 14.125 -7.938 -5.203 1 94.25 89 ILE A C 1
ATOM 726 O O . ILE A 1 89 ? 14.062 -9.164 -5.305 1 94.25 89 ILE A O 1
ATOM 730 N N . ASP A 1 90 ? 15.156 -7.359 -4.773 1 94.5 90 ASP A N 1
ATOM 731 C CA . ASP A 1 90 ? 16.297 -8 -4.113 1 94.5 90 ASP A CA 1
ATOM 732 C C . ASP A 1 90 ? 16.734 -7.203 -2.889 1 94.5 90 ASP A C 1
ATOM 734 O O . ASP A 1 90 ? 17.375 -6.156 -3.02 1 94.5 90 ASP A O 1
ATOM 738 N N . THR A 1 91 ? 16.438 -7.707 -1.686 1 93.19 91 THR A N 1
ATOM 739 C CA . THR A 1 91 ? 16.609 -6.938 -0.459 1 93.19 91 THR A CA 1
ATOM 740 C C . THR A 1 91 ? 18.062 -6.973 0.003 1 93.19 91 THR A C 1
ATOM 742 O O . THR A 1 91 ? 18.453 -6.27 0.942 1 93.19 91 THR A O 1
ATOM 745 N N . ARG A 1 92 ? 18.906 -7.73 -0.668 1 89.75 92 ARG A N 1
ATOM 746 C CA . ARG A 1 92 ? 20.328 -7.738 -0.36 1 89.75 92 ARG A CA 1
ATOM 747 C C . ARG A 1 92 ? 20.984 -6.418 -0.75 1 89.75 92 ARG A 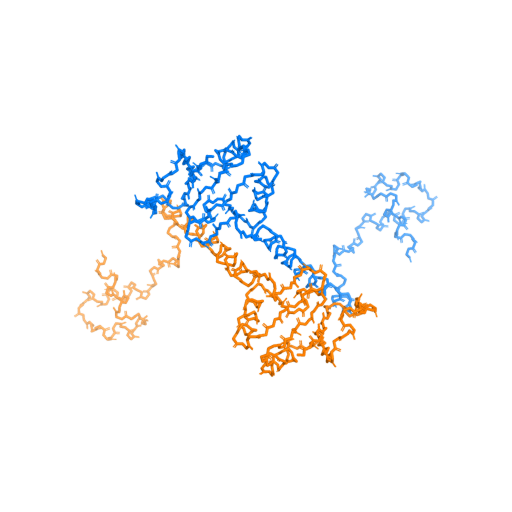C 1
ATOM 749 O O . ARG A 1 92 ? 22 -6.027 -0.173 1 89.75 92 ARG A O 1
ATOM 756 N N . GLU A 1 93 ? 20.297 -5.656 -1.716 1 82.81 93 GLU A N 1
ATOM 757 C CA . GLU A 1 93 ? 20.938 -4.496 -2.332 1 82.81 93 GLU A CA 1
ATOM 758 C C . GLU A 1 93 ? 20.109 -3.232 -2.129 1 82.81 93 GLU A C 1
ATOM 760 O O . GLU A 1 93 ? 20.438 -2.178 -2.678 1 82.81 93 GLU A O 1
ATOM 765 N N . ASP A 1 94 ? 19.031 -3.336 -1.433 1 81.19 94 ASP A N 1
ATOM 766 C CA . ASP A 1 94 ? 18.234 -2.115 -1.454 1 81.19 94 ASP A CA 1
ATOM 767 C C . ASP A 1 94 ? 17.453 -1.95 -0.156 1 81.19 94 ASP A C 1
ATOM 769 O O . ASP A 1 94 ? 17.531 -2.797 0.736 1 81.19 94 ASP A O 1
ATOM 773 N N . SER A 1 95 ? 16.766 -0.771 -0.109 1 88.88 95 SER A N 1
ATOM 774 C CA . SER A 1 95 ? 16.047 -0.371 1.094 1 88.88 95 SER A CA 1
ATOM 775 C C . SER A 1 95 ? 14.555 -0.68 0.972 1 88.88 95 SER A C 1
ATOM 777 O O . SER A 1 95 ? 13.719 0.092 1.438 1 88.88 95 SER A O 1
ATOM 779 N N . PHE A 1 96 ? 14.266 -1.862 0.414 1 92.31 96 PHE A N 1
ATOM 780 C CA . PHE A 1 96 ? 12.883 -2.223 0.129 1 92.31 96 PHE A CA 1
ATOM 781 C C . PHE A 1 96 ? 12.062 -2.289 1.414 1 92.31 96 PHE A C 1
ATOM 783 O O . PHE A 1 96 ? 10.961 -1.74 1.484 1 92.31 96 PHE A O 1
ATOM 790 N N . PHE A 1 97 ? 12.625 -2.889 2.447 1 91.31 97 PHE A N 1
ATOM 791 C CA . PHE A 1 97 ? 11.891 -3.086 3.689 1 91.31 97 PHE A CA 1
ATOM 792 C C . PHE A 1 97 ? 11.547 -1.749 4.336 1 91.31 97 PHE A C 1
ATOM 794 O O . PHE A 1 97 ? 10.43 -1.559 4.828 1 91.31 97 PHE A O 1
ATOM 801 N N . GLN A 1 98 ? 12.445 -0.906 4.301 1 91.44 98 GLN A N 1
ATOM 802 C CA . GLN A 1 98 ? 12.219 0.415 4.879 1 91.44 98 GLN A CA 1
ATOM 803 C C . GLN A 1 98 ? 11.102 1.155 4.152 1 91.44 98 GLN A C 1
ATOM 805 O O . GLN A 1 98 ? 10.219 1.741 4.785 1 91.44 98 GLN A O 1
ATOM 810 N N . HIS A 1 99 ? 11.164 1.091 2.904 1 93.25 99 HIS A N 1
ATOM 811 C CA . HIS A 1 99 ? 10.156 1.787 2.113 1 93.25 99 HIS A CA 1
ATOM 812 C C . HIS A 1 99 ? 8.781 1.145 2.279 1 93.25 99 HIS A C 1
ATOM 814 O O . HIS A 1 99 ? 7.762 1.84 2.299 1 93.25 99 HIS A O 1
ATOM 820 N N . LEU A 1 100 ? 8.805 -0.164 2.365 1 94.25 100 LEU A N 1
ATOM 821 C CA . LEU A 1 100 ? 7.555 -0.875 2.621 1 94.25 100 LEU A CA 1
ATOM 822 C C . LEU A 1 100 ? 6.887 -0.361 3.891 1 94.25 100 LEU A C 1
ATOM 824 O O . LEU A 1 100 ? 5.688 -0.073 3.893 1 94.25 100 LEU A O 1
ATOM 828 N N . GLU A 1 101 ? 7.598 -0.222 4.898 1 92.94 101 GLU A N 1
ATOM 829 C CA . GLU A 1 101 ? 7.082 0.265 6.172 1 92.94 101 GLU A CA 1
ATOM 830 C C . GLU A 1 101 ? 6.598 1.707 6.059 1 92.94 101 GLU A C 1
ATOM 832 O O . GLU A 1 101 ? 5.539 2.057 6.59 1 92.94 101 GLU A O 1
ATOM 837 N N . GLN A 1 102 ? 7.398 2.492 5.434 1 92.94 102 GLN A N 1
ATOM 838 C CA . GLN A 1 102 ? 7.039 3.896 5.246 1 92.94 102 GLN A CA 1
ATOM 839 C C . GLN A 1 102 ? 5.727 4.035 4.484 1 92.94 102 GLN A C 1
ATOM 841 O O . GLN A 1 102 ? 4.883 4.863 4.836 1 92.94 102 GLN A O 1
ATOM 846 N N . ILE A 1 103 ? 5.547 3.232 3.504 1 92.81 103 ILE A N 1
ATOM 847 C CA . ILE A 1 103 ? 4.348 3.275 2.676 1 92.81 103 ILE A CA 1
ATOM 848 C C . ILE A 1 103 ? 3.15 2.762 3.475 1 92.81 103 ILE A C 1
ATOM 850 O O . ILE A 1 103 ? 2.043 3.291 3.355 1 92.81 103 ILE A O 1
ATOM 854 N N . ALA A 1 104 ? 3.359 1.728 4.266 1 93.06 104 ALA A N 1
ATOM 855 C CA . ALA A 1 104 ? 2.301 1.205 5.125 1 93.06 104 ALA A CA 1
ATOM 856 C C . ALA A 1 104 ? 1.816 2.27 6.105 1 93.06 104 ALA A C 1
ATOM 858 O O . ALA A 1 104 ? 0.612 2.42 6.324 1 93.06 104 ALA A O 1
ATOM 859 N N . VAL A 1 105 ? 2.719 2.963 6.645 1 92.38 105 VAL A N 1
ATOM 860 C CA . VAL A 1 105 ? 2.393 4.039 7.574 1 92.38 105 VAL A CA 1
ATOM 861 C C . VAL A 1 105 ? 1.589 5.121 6.852 1 92.38 105 VAL A C 1
ATOM 863 O O . VAL A 1 105 ? 0.564 5.582 7.359 1 92.38 105 VAL A O 1
ATOM 866 N N . PHE A 1 106 ? 2.031 5.461 5.691 1 93.38 106 PHE A N 1
ATOM 867 C CA . PHE A 1 106 ? 1.334 6.441 4.871 1 93.38 106 PHE A CA 1
ATOM 868 C C . PHE A 1 106 ? -0.115 6.027 4.645 1 93.38 106 PHE A C 1
ATOM 870 O O . PHE A 1 106 ? -1.032 6.832 4.82 1 93.38 106 PHE A O 1
ATOM 877 N N . ARG A 1 107 ? -0.299 4.859 4.297 1 91.19 107 ARG A N 1
ATOM 878 C CA . ARG A 1 107 ? -1.642 4.359 4.023 1 91.19 107 ARG A CA 1
ATOM 879 C C . ARG A 1 107 ? -2.529 4.461 5.258 1 91.19 107 ARG A C 1
ATOM 881 O O . ARG A 1 107 ? -3.672 4.918 5.172 1 91.19 107 ARG A O 1
ATOM 888 N N . LYS A 1 108 ? -2.049 4.035 6.328 1 91.44 108 LYS A N 1
ATOM 889 C CA . LYS A 1 108 ? -2.785 4.09 7.59 1 91.44 108 LYS A CA 1
ATOM 890 C C . LYS A 1 108 ? -3.137 5.527 7.957 1 91.44 108 LYS A C 1
ATOM 892 O O . LYS A 1 108 ? -4.258 5.805 8.391 1 91.44 108 LYS A O 1
ATOM 897 N N . GLU A 1 109 ? -2.186 6.383 7.75 1 92.12 109 GLU A N 1
ATOM 898 C CA . GLU A 1 109 ? -2.385 7.785 8.109 1 92.12 109 GLU A CA 1
ATOM 899 C C . GLU A 1 109 ? -3.424 8.445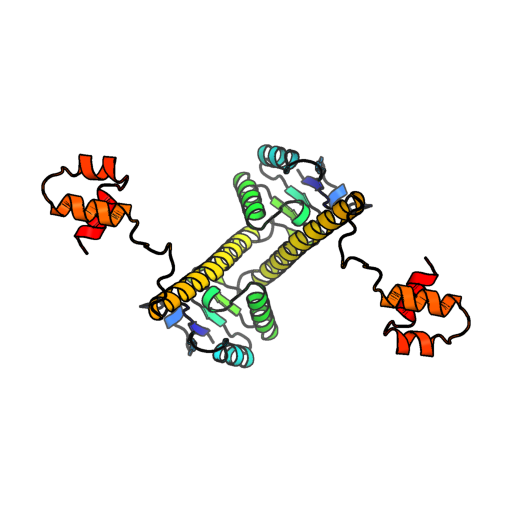 7.211 1 92.12 109 GLU A C 1
ATOM 901 O O . GLU A 1 109 ? -4.219 9.266 7.668 1 92.12 109 GLU A O 1
ATOM 906 N N . VAL A 1 110 ? -3.406 8.148 5.934 1 90.44 110 VAL A N 1
ATOM 907 C CA . VAL A 1 110 ? -4.402 8.68 5.012 1 90.44 110 VAL A CA 1
ATOM 908 C C . VAL A 1 110 ? -5.805 8.328 5.504 1 90.44 110 VAL A C 1
ATOM 910 O O . VAL A 1 110 ? -6.66 9.211 5.625 1 90.44 110 VAL A O 1
ATOM 913 N N . VAL A 1 111 ? -6.023 7.109 5.789 1 89.75 111 VAL A N 1
ATOM 914 C CA . VAL A 1 111 ? -7.32 6.629 6.25 1 89.75 111 VAL A CA 1
ATOM 915 C C . VAL A 1 111 ? -7.68 7.297 7.574 1 89.75 111 VAL A C 1
ATOM 917 O O . VAL A 1 111 ? -8.805 7.766 7.754 1 89.75 111 VAL A O 1
ATOM 920 N N . GLY A 1 112 ? -6.77 7.32 8.438 1 89.38 112 GLY A N 1
ATOM 921 C CA . GLY A 1 112 ? -7 7.914 9.75 1 89.38 112 GLY A CA 1
ATOM 922 C C . GLY A 1 112 ? -7.363 9.383 9.68 1 89.38 112 GLY A C 1
ATOM 923 O O . GLY A 1 112 ? -8.305 9.828 10.336 1 89.38 112 GLY A O 1
ATOM 924 N N . GLU A 1 113 ? -6.645 10.078 8.883 1 86.44 113 GLU A N 1
ATOM 925 C CA . GLU A 1 113 ? -6.871 11.516 8.773 1 86.44 113 GLU A CA 1
ATOM 926 C C . GLU A 1 113 ? -8.203 11.812 8.086 1 86.44 113 GLU A C 1
ATOM 928 O O . GLU A 1 113 ? -8.898 12.766 8.445 1 86.44 113 GLU A O 1
ATOM 933 N N . ARG A 1 114 ? -8.523 11.047 7.172 1 81.81 114 ARG A N 1
ATOM 934 C CA . ARG A 1 114 ? -9.82 11.188 6.516 1 81.81 114 ARG A CA 1
ATOM 935 C C . ARG A 1 114 ? -10.961 10.938 7.496 1 81.81 114 ARG A C 1
ATOM 937 O O . ARG A 1 114 ? -11.969 11.641 7.477 1 81.81 114 ARG A O 1
ATOM 944 N N . THR A 1 115 ? -10.805 9.961 8.242 1 85.81 115 THR A N 1
ATOM 945 C CA . THR A 1 115 ? -11.797 9.617 9.258 1 85.81 115 THR A CA 1
ATOM 946 C C . THR A 1 115 ? -11.945 10.75 10.266 1 85.81 115 THR A C 1
ATOM 948 O O . THR A 1 115 ? -13.062 11.133 10.617 1 85.81 115 THR A O 1
ATOM 951 N N . LYS A 1 116 ? -10.82 11.25 10.664 1 84.12 116 LYS A N 1
ATOM 952 C CA . LYS A 1 116 ? -10.828 12.359 11.609 1 84.12 116 LYS A CA 1
ATOM 953 C C . LYS A 1 116 ? -11.523 13.578 11.023 1 84.12 116 LYS A C 1
ATOM 955 O O . LYS A 1 116 ? -12.281 14.266 11.719 1 84.12 116 LYS A O 1
ATOM 960 N N . ALA A 1 117 ? -11.18 13.844 9.828 1 80.62 117 ALA A N 1
ATOM 961 C CA . ALA A 1 117 ? -11.82 14.969 9.141 1 80.62 117 ALA A CA 1
ATOM 962 C C . ALA A 1 117 ? -13.328 14.773 9.047 1 80.62 117 ALA A C 1
ATOM 964 O O . ALA A 1 117 ? -14.094 15.711 9.266 1 80.62 117 ALA A O 1
ATOM 965 N N . GLY A 1 118 ? -13.688 13.594 8.68 1 78.19 118 GLY A N 1
ATOM 966 C CA . GLY A 1 118 ? -15.109 13.273 8.625 1 78.19 118 GLY A CA 1
ATOM 967 C C . GLY A 1 118 ? -15.805 13.438 9.961 1 78.19 118 GLY A C 1
ATOM 968 O O . GLY A 1 118 ? -16.906 13.992 10.023 1 78.19 118 GLY A O 1
ATOM 969 N N . LEU A 1 119 ? -15.18 12.992 10.93 1 80.69 119 LEU A N 1
ATOM 970 C CA . LEU A 1 119 ? -15.734 13.078 12.281 1 80.69 119 LEU A CA 1
ATOM 971 C C . LEU A 1 119 ? -15.836 14.531 12.734 1 80.69 119 LEU A C 1
ATOM 973 O O . LEU A 1 119 ? -16.812 14.922 13.375 1 80.69 119 LEU A O 1
ATOM 977 N N . SER A 1 120 ? -14.781 15.242 12.461 1 79.56 120 SER A N 1
ATOM 978 C CA . SER A 1 120 ? -14.766 16.656 12.797 1 79.56 120 SER A CA 1
ATOM 979 C C . SER A 1 120 ? -15.891 17.406 12.094 1 79.56 120 SER A C 1
ATOM 981 O O . SER A 1 120 ? -16.547 18.266 12.695 1 79.56 120 SER A O 1
ATOM 983 N N . GLU A 1 121 ? -16.078 17.062 10.883 1 79.31 121 GLU A N 1
ATOM 984 C CA . GLU A 1 121 ? -17.172 17.672 10.117 1 79.31 121 GLU A CA 1
ATOM 985 C C . GLU A 1 121 ? -18.516 17.281 10.695 1 79.31 121 GLU A C 1
ATOM 987 O O . GLU A 1 121 ? -19.438 18.109 10.766 1 79.31 121 GLU A O 1
ATOM 992 N N . ALA A 1 122 ? -18.562 16.078 10.992 1 78.62 122 ALA A N 1
ATOM 993 C CA . ALA A 1 122 ? -19.812 15.586 11.586 1 78.62 122 ALA A CA 1
ATOM 994 C C . ALA A 1 122 ? -20.094 16.297 12.906 1 78.62 122 ALA A C 1
ATOM 996 O O . ALA A 1 122 ? -21.25 16.656 13.18 1 78.62 122 ALA A O 1
ATOM 997 N N . LYS A 1 123 ? -19.125 16.453 13.625 1 77.5 123 LYS A N 1
ATOM 998 C CA . LYS A 1 123 ? -19.266 17.156 14.898 1 77.5 123 LYS A CA 1
ATOM 999 C C . LYS A 1 123 ? -19.672 18.609 14.68 1 77.5 123 LYS A C 1
ATOM 1001 O O . LYS A 1 123 ? -20.516 19.141 15.406 1 77.5 123 LYS A O 1
ATOM 1006 N N . ALA A 1 124 ? -19.031 19.188 13.719 1 75 124 ALA A N 1
ATOM 1007 C CA . ALA A 1 124 ? -19.359 20.578 13.398 1 75 124 ALA A CA 1
ATOM 1008 C C . ALA A 1 124 ? -20.797 20.703 12.938 1 75 124 ALA A C 1
ATOM 1010 O O . ALA A 1 124 ? -21.438 21.75 13.156 1 75 124 ALA A O 1
ATOM 1011 N N . LYS A 1 125 ? -21.312 19.703 12.281 1 76.38 125 LYS A N 1
ATOM 1012 C CA . LYS A 1 125 ? -22.688 19.719 11.805 1 76.38 125 LYS A CA 1
ATOM 1013 C C . LYS A 1 125 ? -23.641 19.156 12.859 1 76.38 125 LYS A C 1
ATOM 1015 O O . LYS A 1 125 ? -24.812 18.891 12.578 1 76.38 125 LYS A O 1
ATOM 1020 N N . ASN A 1 126 ? -23.156 19.125 14.016 1 63.34 126 ASN A N 1
ATOM 1021 C CA . ASN A 1 126 ? -23.906 18.625 15.156 1 63.34 126 ASN A CA 1
ATOM 1022 C C . ASN A 1 126 ? -24.297 17.156 14.969 1 63.34 126 ASN A C 1
ATOM 1024 O O . ASN A 1 126 ? -25.375 16.734 15.414 1 63.34 126 ASN A O 1
ATOM 1028 N N . ARG A 1 127 ? -23.953 16.609 14.016 1 61.84 127 ARG A N 1
ATOM 1029 C CA . ARG A 1 127 ? -24.156 15.18 13.859 1 61.84 127 ARG A CA 1
ATOM 1030 C C . ARG A 1 127 ? -23.094 14.383 14.602 1 61.84 127 ARG A C 1
ATOM 1032 O O . ARG A 1 127 ? -21.906 14.469 14.258 1 61.84 127 ARG A O 1
ATOM 1039 N N . ALA A 1 128 ? -23.266 14.367 15.977 1 54.78 128 ALA A N 1
ATOM 1040 C CA . ALA A 1 128 ? -22.234 13.766 16.828 1 54.78 128 ALA A CA 1
ATOM 1041 C C . ALA A 1 128 ? -21.906 12.352 16.359 1 54.78 128 ALA A C 1
ATOM 1043 O O . ALA A 1 128 ? -22.797 11.531 16.156 1 54.78 128 ALA A O 1
ATOM 1044 N N . GLY A 1 129 ? -21.047 12.031 15.562 1 55.66 129 GLY A N 1
ATOM 1045 C CA . GLY A 1 129 ? -20.562 10.68 15.297 1 55.66 129 GLY A CA 1
ATOM 1046 C C . GLY A 1 129 ? -20.234 9.906 16.562 1 55.66 129 GLY A C 1
ATOM 1047 O O . GLY A 1 129 ? -20.188 10.477 17.641 1 55.66 129 GLY A O 1
ATOM 1048 N N . GLY A 1 130 ? -20.25 8.617 16.688 1 54.03 130 GLY A N 1
ATOM 1049 C CA . GLY A 1 130 ? -20.156 7.703 17.812 1 54.03 130 GLY A CA 1
ATOM 1050 C C . GLY A 1 130 ? -21.5 7.109 18.203 1 54.03 130 GLY A C 1
ATOM 1051 O O . GLY A 1 130 ? -22.531 7.441 17.625 1 54.03 130 GLY A O 1
ATOM 1052 N N . ARG A 1 131 ? -21.484 6.086 18.922 1 52.03 131 ARG A N 1
ATOM 1053 C CA . ARG A 1 131 ? -22.688 5.422 19.391 1 52.03 131 ARG A CA 1
ATOM 1054 C C . ARG A 1 131 ? -23.688 6.43 19.953 1 52.03 131 ARG A C 1
ATOM 1056 O O . ARG A 1 131 ? -23.328 7.27 20.781 1 52.03 131 ARG A O 1
ATOM 1063 N N . PRO A 1 132 ? -24.594 6.723 19.141 1 53.88 132 PRO A N 1
ATOM 1064 C CA . PRO A 1 132 ? -25.625 7.605 19.688 1 53.88 132 PRO A CA 1
ATOM 1065 C C . PRO A 1 132 ? -25.828 7.406 21.188 1 53.88 132 PRO A C 1
ATOM 1067 O O . PRO A 1 132 ? -25.797 6.273 21.688 1 53.88 132 PRO A O 1
ATOM 1070 N N . ARG A 1 133 ? -25.469 8.367 21.922 1 49.19 133 ARG A N 1
ATOM 1071 C CA . ARG A 1 133 ? -25.812 8.219 23.328 1 49.19 133 ARG A CA 1
ATOM 1072 C C . ARG A 1 133 ? -27.312 8.016 23.516 1 49.19 133 ARG A C 1
ATOM 1074 O O . ARG A 1 133 ? -28.094 8.922 23.234 1 49.19 133 ARG A O 1
ATOM 1081 N N . LYS A 1 134 ? -27.984 7.07 22.906 1 49.72 134 LYS A N 1
ATOM 1082 C CA . LYS A 1 134 ? -29.391 6.988 23.297 1 49.72 134 LYS A CA 1
ATOM 1083 C C . LYS A 1 134 ? -29.516 6.93 24.828 1 49.72 134 LYS A C 1
ATOM 1085 O O . LYS A 1 134 ? -28.797 6.172 25.484 1 49.72 134 LYS A O 1
ATOM 1090 N N . PRO A 1 135 ? -29.984 7.867 25.391 1 54.19 135 PRO A N 1
ATOM 1091 C CA . PRO A 1 135 ? -30.266 7.68 26.812 1 54.19 135 PRO A CA 1
ATOM 1092 C C . PRO A 1 135 ? -31.016 6.391 27.094 1 54.19 135 PRO A C 1
ATOM 1094 O O . PRO A 1 135 ? -32.094 6.168 26.547 1 54.19 135 PRO A O 1
ATOM 1097 N N . ASP A 1 136 ? -30.328 5.309 27.297 1 59.84 136 ASP A N 1
ATOM 1098 C CA . ASP A 1 136 ? -30.969 4.043 27.625 1 59.84 136 ASP A CA 1
ATOM 1099 C C . ASP A 1 136 ? -31.953 4.207 28.781 1 59.84 136 ASP A C 1
ATOM 1101 O O . ASP A 1 136 ? -31.734 5.051 29.672 1 59.84 136 ASP A O 1
ATOM 1105 N N . ARG A 1 137 ? -33.062 3.824 28.406 1 72.88 137 ARG A N 1
ATOM 1106 C CA . ARG A 1 137 ? -34.062 3.752 29.469 1 72.88 137 ARG A CA 1
ATOM 1107 C C . ARG A 1 137 ? -33.406 3.471 30.812 1 72.88 137 ARG A C 1
ATOM 1109 O O . ARG A 1 137 ? -33.812 4.055 31.828 1 72.88 137 ARG A O 1
ATOM 1116 N N . ASN A 1 138 ? -32.344 2.777 30.734 1 79.94 138 ASN A N 1
ATOM 1117 C CA . ASN A 1 138 ? -31.688 2.406 31.984 1 79.94 138 ASN A CA 1
ATOM 1118 C C . ASN A 1 138 ? -30.891 3.576 32.562 1 79.94 138 ASN A C 1
ATOM 1120 O O . ASN A 1 138 ? -30.812 3.719 33.781 1 79.94 138 ASN A O 1
ATOM 1124 N N . VAL A 1 139 ? -30.547 4.434 31.641 1 80.06 139 VAL A N 1
ATOM 1125 C CA . VAL A 1 139 ? -29.812 5.59 32.125 1 80.06 139 VAL A CA 1
ATOM 1126 C C . VAL A 1 139 ? -30.766 6.59 32.781 1 80.06 139 VAL A C 1
ATOM 1128 O O . VAL A 1 139 ? -30.484 7.121 33.844 1 80.06 139 VAL A O 1
ATOM 1131 N N . GLN A 1 140 ? -31.719 6.762 32.125 1 81.44 140 GLN A N 1
ATOM 1132 C CA . GLN A 1 140 ? -32.719 7.648 32.719 1 81.44 140 GLN A CA 1
ATOM 1133 C C . GLN A 1 140 ? -33.219 7.105 34.031 1 81.44 140 GLN A C 1
ATOM 1135 O O . GLN A 1 140 ? -33.375 7.859 35 1 81.44 140 GLN A O 1
ATOM 1140 N N . LYS A 1 141 ? -33.5 5.824 34.094 1 86.75 141 LYS A N 1
ATOM 1141 C CA . LYS A 1 141 ? -33.906 5.184 35.344 1 86.75 141 LYS A CA 1
ATOM 1142 C C . LYS A 1 141 ? -32.844 5.367 36.406 1 86.75 141 LYS A C 1
ATOM 1144 O O . LYS A 1 141 ? -33.156 5.668 37.562 1 86.75 141 LYS A O 1
ATOM 1149 N N . ALA A 1 142 ? -31.625 5.273 36 1 87.69 142 ALA A N 1
ATOM 1150 C CA . ALA A 1 142 ? -30.516 5.422 36.938 1 87.69 142 ALA A CA 1
ATOM 1151 C C . ALA A 1 142 ? -30.438 6.852 37.469 1 87.69 142 ALA A C 1
ATOM 1153 O O . ALA A 1 142 ? -30.234 7.062 38.688 1 87.69 142 ALA A O 1
ATOM 1154 N N . ILE A 1 143 ? -30.703 7.73 36.625 1 85.06 143 ILE A N 1
ATOM 1155 C CA . ILE A 1 143 ? -30.672 9.141 37.031 1 85.06 143 ILE A CA 1
ATOM 1156 C C . ILE A 1 143 ? -31.844 9.453 37.938 1 85.06 143 ILE A C 1
ATOM 1158 O O . ILE A 1 143 ? -31.656 10.125 38.969 1 85.06 143 ILE A O 1
ATOM 1162 N N . ASP A 1 144 ? -32.906 8.953 37.594 1 88.38 144 ASP A N 1
ATOM 1163 C CA . ASP A 1 144 ? -34.094 9.156 38.406 1 88.38 144 ASP A CA 1
ATOM 1164 C C . ASP A 1 144 ? -33.906 8.539 39.781 1 88.38 144 ASP A C 1
ATOM 1166 O O . ASP A 1 144 ? -34.25 9.148 40.812 1 88.38 144 ASP A O 1
ATOM 1170 N N . MET A 1 145 ? -33.344 7.391 39.875 1 90.81 145 MET A N 1
ATOM 1171 C CA . MET A 1 145 ? -33.062 6.711 41.125 1 90.81 145 MET A CA 1
ATOM 1172 C C . MET A 1 145 ? -32.062 7.496 41.969 1 90.81 145 MET A C 1
ATOM 1174 O O . MET A 1 145 ? -32.219 7.617 43.188 1 90.81 145 MET A O 1
ATOM 1178 N N . TYR A 1 146 ? -31.141 8.031 41.281 1 89.06 146 TYR A N 1
ATOM 1179 C CA . TYR A 1 146 ? -30.109 8.82 41.969 1 89.06 146 TYR A CA 1
ATOM 1180 C C . TYR A 1 146 ? -30.703 10.094 42.562 1 89.06 146 TYR A C 1
ATOM 1182 O O . TYR A 1 146 ? -30.422 10.445 43.719 1 89.06 146 TYR A O 1
ATOM 1190 N N . ARG A 1 147 ? -31.5 10.633 41.875 1 87.44 147 ARG A N 1
ATOM 1191 C CA . ARG A 1 147 ? -32.094 11.898 42.281 1 87.44 147 ARG A CA 1
ATOM 1192 C C . ARG A 1 147 ? -33.125 11.68 43.406 1 87.44 147 ARG A C 1
ATOM 1194 O O . ARG A 1 147 ? -33.344 12.57 44.219 1 87.44 147 ARG A O 1
ATOM 1201 N N . SER A 1 148 ? -33.656 10.539 43.5 1 87.38 148 SER A N 1
ATOM 1202 C CA . SER A 1 148 ? -34.656 10.227 44.531 1 87.38 148 SER A CA 1
ATOM 1203 C C . SER A 1 148 ? -34 10.156 45.906 1 87.38 148 SER A C 1
ATOM 1205 O O . SER A 1 148 ? -34.688 10.25 46.938 1 87.38 148 SER A O 1
ATOM 1207 N N . LYS A 1 149 ? -32.656 10.07 45.875 1 85.94 149 LYS A N 1
ATOM 1208 C CA . LYS A 1 149 ? -31.875 9.992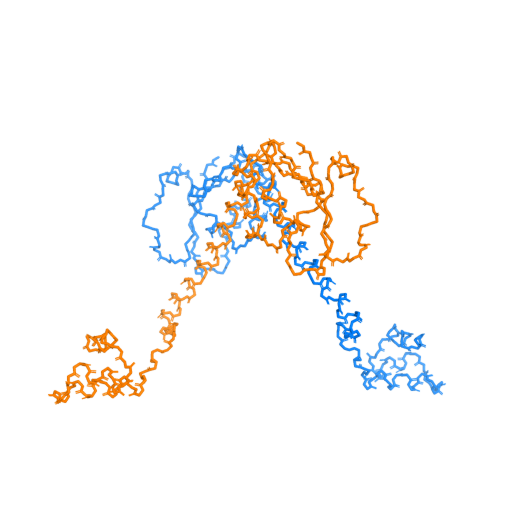 47.094 1 85.94 149 LYS A CA 1
ATOM 1209 C C . LYS A 1 149 ? -32.344 8.828 47.969 1 85.94 149 LYS A C 1
ATOM 1211 O O . LYS A 1 149 ? -32.125 8.828 49.188 1 85.94 149 LYS A O 1
ATOM 1216 N N . LYS A 1 150 ? -32.938 7.848 47.406 1 89.12 150 LYS A N 1
ATOM 1217 C CA . LYS A 1 150 ? -33.469 6.699 48.125 1 89.12 150 LYS A CA 1
ATOM 1218 C C . LYS A 1 150 ? -32.594 5.465 47.938 1 89.12 150 LYS A C 1
ATOM 1220 O O . LYS A 1 150 ? -32.75 4.457 48.625 1 89.12 150 LYS A O 1
ATOM 1225 N N . TYR A 1 151 ? -31.719 5.637 46.938 1 91.44 151 TYR A N 1
ATOM 1226 C CA . TYR A 1 151 ? -30.922 4.477 46.531 1 91.44 151 TYR A CA 1
ATOM 1227 C C . TYR A 1 151 ? -29.438 4.781 46.656 1 91.44 151 TYR A C 1
ATOM 1229 O O . TYR A 1 151 ? -29.016 5.914 46.406 1 91.44 151 TYR A O 1
ATOM 1237 N N . SER A 1 152 ? -28.719 3.766 46.938 1 90.81 152 SER A N 1
ATOM 1238 C CA . SER A 1 152 ? -27.266 3.885 46.906 1 90.81 152 SER A CA 1
ATOM 1239 C C . SER A 1 152 ? -26.75 3.703 45.469 1 90.81 152 SER A C 1
ATOM 1241 O O . SER A 1 152 ? -27.438 3.152 44.625 1 90.81 152 SER A O 1
ATOM 1243 N N . ILE A 1 153 ? -25.5 4.227 45.281 1 90.06 153 ILE A N 1
ATOM 1244 C CA . ILE A 1 153 ? -24.859 4.105 43.969 1 90.06 153 ILE A CA 1
ATOM 1245 C C . ILE A 1 153 ? -24.766 2.633 43.562 1 90.06 153 ILE A C 1
ATOM 1247 O O . ILE A 1 153 ? -24.969 2.279 42.406 1 90.06 153 ILE A O 1
ATOM 1251 N N . ALA A 1 154 ? -24.484 1.8 44.531 1 89.94 154 ALA A N 1
ATOM 1252 C CA . ALA A 1 154 ? -24.375 0.362 44.281 1 89.94 154 ALA A CA 1
ATOM 1253 C C . ALA A 1 154 ? -25.703 -0.22 43.844 1 89.94 154 ALA A C 1
ATOM 1255 O O . ALA A 1 154 ? -25.75 -1.011 42.875 1 89.94 154 ALA A O 1
ATOM 1256 N N . GLU A 1 155 ? -26.75 0.166 44.438 1 92 155 GLU A N 1
ATOM 1257 C CA . GLU A 1 155 ? -28.094 -0.292 44.094 1 92 155 GLU A CA 1
ATOM 1258 C C . GLU A 1 155 ? -28.5 0.165 42.719 1 92 155 GLU A C 1
ATOM 1260 O O . GLU A 1 155 ? -29.109 -0.594 41.969 1 92 155 GLU A O 1
ATOM 1265 N N . ILE A 1 156 ? -28.188 1.339 42.375 1 93.06 156 ILE A N 1
ATOM 1266 C CA . ILE A 1 156 ? -28.516 1.928 41.094 1 93.06 156 ILE A CA 1
ATOM 1267 C C . ILE A 1 156 ? -27.797 1.167 39.969 1 93.06 156 ILE A C 1
ATOM 1269 O O . ILE A 1 156 ? -28.391 0.814 38.969 1 93.06 156 ILE A O 1
ATOM 1273 N N . THR A 1 157 ? -26.547 0.882 40.25 1 89.88 157 THR A N 1
ATOM 1274 C CA . THR A 1 157 ? -25.734 0.182 39.25 1 89.88 157 THR A CA 1
ATOM 1275 C C . THR A 1 157 ? -26.266 -1.232 39.031 1 89.88 157 THR A C 1
ATOM 1277 O O . THR A 1 157 ? -26.328 -1.703 37.875 1 89.88 157 THR A O 1
ATOM 1280 N N . ILE A 1 158 ? -26.625 -1.869 40.094 1 88.38 158 ILE A N 1
ATOM 1281 C CA . ILE A 1 158 ? -27.109 -3.242 40.031 1 88.38 158 ILE A CA 1
ATOM 1282 C C . ILE A 1 158 ? -28.469 -3.277 39.344 1 88.38 158 ILE A C 1
ATOM 1284 O O . ILE A 1 158 ? -28.703 -4.125 38.469 1 88.38 158 ILE A O 1
ATOM 1288 N N . GLU A 1 159 ? -29.281 -2.344 39.594 1 88.31 159 GLU A N 1
ATOM 1289 C CA . GLU A 1 159 ? -30.656 -2.332 39.094 1 88.31 159 GLU A CA 1
ATOM 1290 C C . GLU A 1 159 ? -30.703 -1.905 37.625 1 88.31 159 GLU A C 1
ATOM 1292 O O . GLU A 1 159 ? -31.5 -2.422 36.844 1 88.31 159 GLU A O 1
ATOM 1297 N N . THR A 1 160 ? -29.938 -1.088 37.281 1 89.19 160 THR A N 1
ATOM 1298 C CA . THR A 1 160 ? -30.047 -0.498 35.938 1 89.19 160 THR A CA 1
ATOM 1299 C C . THR A 1 160 ? -29 -1.091 35 1 89.19 160 THR A C 1
ATOM 1301 O O . THR A 1 160 ? -29.109 -0.979 33.781 1 89.19 160 THR A O 1
ATOM 1304 N N . GLY A 1 161 ? -27.953 -1.595 35.688 1 86.75 161 GLY A N 1
ATOM 1305 C CA . GLY A 1 161 ? -26.875 -2.16 34.875 1 86.75 161 GLY A CA 1
ATOM 1306 C C . GLY A 1 161 ? -25.875 -1.117 34.406 1 86.75 161 GLY A C 1
ATOM 1307 O O . GLY A 1 161 ? -25 -1.417 33.594 1 86.75 161 GLY A O 1
ATOM 1308 N N . ILE A 1 162 ? -26.078 -0.009 34.906 1 82.88 162 ILE A N 1
ATOM 1309 C CA . ILE A 1 162 ? -25.219 1.102 34.5 1 82.88 162 ILE A CA 1
ATOM 1310 C C . ILE A 1 162 ? -24.078 1.261 35.531 1 82.88 162 ILE A C 1
ATOM 1312 O O . ILE A 1 162 ? -24.312 1.188 36.719 1 82.88 162 ILE A O 1
ATOM 1316 N N . SER A 1 163 ? -22.906 1.351 35.094 1 85.44 163 SER A N 1
ATOM 1317 C CA . SER A 1 163 ? -21.75 1.498 35.969 1 85.44 163 SER A CA 1
ATOM 1318 C C . SER A 1 163 ? -21.766 2.855 36.688 1 85.44 163 SER A C 1
ATOM 1320 O O . SER A 1 163 ? -22.406 3.797 36.188 1 85.44 163 SER A O 1
ATOM 1322 N N . LYS A 1 164 ? -21.016 2.881 37.781 1 86.88 164 LYS A N 1
ATOM 1323 C CA . LYS A 1 164 ? -20.875 4.109 38.562 1 86.88 164 LYS A CA 1
ATOM 1324 C C . LYS A 1 164 ? -20.266 5.227 37.719 1 86.88 164 LYS A C 1
ATOM 1326 O O . LYS A 1 164 ? -20.719 6.367 37.75 1 86.88 164 LYS A O 1
ATOM 1331 N N . THR A 1 165 ? -19.344 4.887 36.969 1 83.88 165 THR A N 1
ATOM 1332 C CA . THR A 1 165 ? -18.625 5.863 36.156 1 83.88 165 THR A CA 1
ATOM 1333 C C . THR A 1 165 ? -19.547 6.496 35.125 1 83.88 165 THR A C 1
ATOM 1335 O O . THR A 1 165 ? -19.531 7.711 34.906 1 83.88 165 THR A O 1
ATOM 1338 N N . THR A 1 166 ? -20.406 5.715 34.562 1 80.25 166 THR A N 1
ATOM 1339 C CA . THR A 1 166 ? -21.344 6.195 33.562 1 80.25 166 THR A CA 1
ATOM 1340 C C . THR A 1 166 ? -22.391 7.109 34.188 1 80.25 166 THR A C 1
ATOM 1342 O O . THR A 1 166 ? -22.75 8.141 33.625 1 80.25 166 THR A O 1
ATOM 1345 N N . LEU A 1 167 ? -22.828 6.641 35.344 1 84.94 167 LEU A N 1
ATOM 1346 C CA . LEU A 1 167 ? -23.812 7.43 36.094 1 84.94 167 LEU A CA 1
ATOM 1347 C C . LEU A 1 167 ? -23.281 8.828 36.375 1 84.94 167 LEU A C 1
ATOM 1349 O O . LEU A 1 167 ? -23.969 9.82 36.156 1 84.94 167 LEU A O 1
ATOM 1353 N N . TYR A 1 168 ? -22.078 8.914 36.812 1 83.25 168 TYR A N 1
ATOM 1354 C CA . TYR A 1 168 ? -21.5 10.195 37.188 1 83.25 168 TYR A CA 1
ATOM 1355 C C . TYR A 1 168 ? -21.281 11.078 35.969 1 83.25 168 TYR A C 1
ATOM 1357 O O . TYR A 1 168 ? -21.391 12.305 36.062 1 83.25 168 TYR A O 1
ATOM 1365 N N . ARG A 1 169 ? -21.047 10.438 35 1 79.38 169 ARG A N 1
ATOM 1366 C CA . ARG A 1 169 ? -20.844 11.18 33.75 1 79.38 169 ARG A CA 1
ATOM 1367 C C . ARG A 1 169 ? -22.094 11.93 33.344 1 79.38 169 ARG A C 1
ATOM 1369 O O . ARG A 1 169 ? -22.031 13.07 32.875 1 79.38 169 ARG A O 1
ATOM 1376 N N . TYR A 1 170 ? -23.203 11.273 33.594 1 77.5 170 TYR A N 1
ATOM 1377 C CA . TYR A 1 170 ? -24.484 11.867 33.188 1 77.5 170 TYR A CA 1
ATOM 1378 C C . TYR A 1 170 ? -24.953 12.875 34.25 1 77.5 170 TYR A C 1
ATOM 1380 O O . TYR A 1 170 ? -25.672 13.82 33.906 1 77.5 170 TYR A O 1
ATOM 1388 N N . LEU A 1 171 ? -24.484 12.656 35.438 1 79 171 LEU A N 1
ATOM 1389 C CA . LEU A 1 171 ? -24.875 13.57 36.531 1 79 171 LEU A CA 1
ATOM 1390 C C . LEU A 1 171 ? -24.078 14.875 36.438 1 79 171 LEU A C 1
ATOM 1392 O O . LEU A 1 171 ? -24.578 15.938 36.781 1 79 171 LEU A O 1
ATOM 1396 N N . GLN A 1 172 ? -22.844 14.781 35.969 1 71.69 172 GLN A N 1
ATOM 1397 C CA . GLN A 1 172 ? -22.016 15.984 35.844 1 71.69 172 GLN A CA 1
ATOM 1398 C C . GLN A 1 172 ? -22.406 16.797 34.625 1 71.69 172 GLN A C 1
ATOM 1400 O O . GLN A 1 1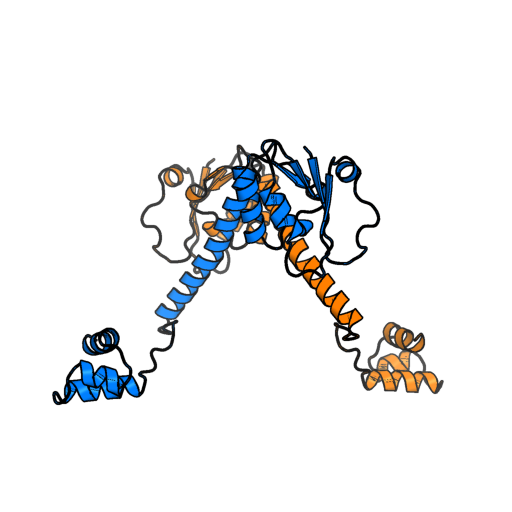72 ? -22.125 17.984 34.531 1 71.69 172 GLN A O 1
ATOM 1405 N N . GLU A 1 173 ? -23.047 16.25 33.844 1 56.41 173 GLU A N 1
ATOM 1406 C CA . GLU A 1 173 ? -23.531 17.062 32.719 1 56.41 173 GLU A CA 1
ATOM 1407 C C . GLU A 1 173 ? -24.75 17.891 33.125 1 56.41 173 GLU A C 1
ATOM 1409 O O . GLU A 1 173 ? -24.859 19.062 32.781 1 56.41 173 GLU A O 1
ATOM 1414 N N . MET B 1 1 ? 15.234 24.531 -6.539 1 93.25 1 MET B N 1
ATOM 1415 C CA . MET B 1 1 ? 14.531 25.25 -5.473 1 93.25 1 MET B CA 1
ATOM 1416 C C . MET B 1 1 ? 13.734 24.266 -4.605 1 93.25 1 MET B C 1
ATOM 1418 O O . MET B 1 1 ? 13.258 23.25 -5.098 1 93.25 1 MET B O 1
ATOM 1422 N N . ARG B 1 2 ? 13.648 24.609 -3.311 1 96.69 2 ARG B N 1
ATOM 1423 C CA . ARG B 1 2 ? 12.82 23.844 -2.389 1 96.69 2 ARG B CA 1
ATOM 1424 C C . ARG B 1 2 ? 11.445 24.484 -2.225 1 96.69 2 ARG B C 1
ATOM 1426 O O . ARG B 1 2 ? 11.344 25.656 -1.884 1 96.69 2 ARG B O 1
ATOM 1433 N N . ILE B 1 3 ? 10.516 23.719 -2.467 1 97.62 3 ILE B N 1
ATOM 1434 C CA . ILE B 1 3 ? 9.141 24.203 -2.412 1 97.62 3 ILE B CA 1
ATOM 1435 C C . ILE B 1 3 ? 8.359 23.422 -1.347 1 97.62 3 ILE B C 1
ATOM 1437 O O . ILE B 1 3 ? 8.234 22.203 -1.427 1 97.62 3 ILE B O 1
ATOM 1441 N N . GLY B 1 4 ? 7.895 24.156 -0.406 1 97.12 4 GLY B N 1
ATOM 1442 C CA . GLY B 1 4 ? 7.094 23.562 0.649 1 97.12 4 GLY B CA 1
ATOM 1443 C C . GLY B 1 4 ? 5.613 23.516 0.327 1 97.12 4 GLY B C 1
ATOM 1444 O O . GLY B 1 4 ? 5.055 24.5 -0.161 1 97.12 4 GLY B O 1
ATOM 1445 N N . TYR B 1 5 ? 5.023 22.375 0.58 1 96.62 5 TYR B N 1
ATOM 1446 C CA . TYR B 1 5 ? 3.586 22.203 0.393 1 96.62 5 TYR B CA 1
ATOM 1447 C C . TYR B 1 5 ? 2.916 21.766 1.692 1 96.62 5 TYR B C 1
ATOM 1449 O O . TYR B 1 5 ? 3.301 20.766 2.293 1 96.62 5 TYR B O 1
ATOM 1457 N N . ILE B 1 6 ? 1.924 22.562 2.055 1 93.44 6 ILE B N 1
ATOM 1458 C CA . ILE B 1 6 ? 1.235 22.312 3.316 1 93.44 6 ILE B CA 1
ATOM 1459 C C . ILE B 1 6 ? -0.252 22.094 3.057 1 93.44 6 ILE B C 1
ATOM 1461 O O . ILE B 1 6 ? -0.893 22.875 2.35 1 93.44 6 ILE B O 1
ATOM 1465 N N . ARG B 1 7 ? -0.695 20.953 3.553 1 91 7 ARG B N 1
ATOM 1466 C CA . ARG B 1 7 ? -2.121 20.641 3.531 1 91 7 ARG B CA 1
ATOM 1467 C C . ARG B 1 7 ? -2.531 19.875 4.785 1 91 7 ARG B C 1
ATOM 1469 O O . ARG B 1 7 ? -1.894 18.891 5.152 1 91 7 ARG B O 1
ATOM 1476 N N . GLU B 1 8 ? -3.6 20.375 5.457 1 83.69 8 GLU B N 1
ATOM 1477 C CA . GLU B 1 8 ? -4.074 19.719 6.676 1 83.69 8 GLU B CA 1
ATOM 1478 C C . GLU B 1 8 ? -5.504 19.219 6.512 1 83.69 8 GLU B C 1
ATOM 1480 O O . GLU B 1 8 ? -6.352 19.922 5.945 1 83.69 8 GLU B O 1
ATOM 1485 N N . PHE B 1 9 ? -5.73 18.031 6.969 1 76.88 9 PHE B N 1
ATOM 1486 C CA . PHE B 1 9 ? -7.086 17.5 6.938 1 76.88 9 PHE B CA 1
ATOM 1487 C C . PHE B 1 9 ? -7.957 18.156 8 1 76.88 9 PHE B C 1
ATOM 1489 O O . PHE B 1 9 ? -9.133 18.438 7.762 1 76.88 9 PHE B O 1
ATOM 1496 N N . VAL B 1 10 ? -7.398 18.188 9.18 1 74.25 10 VAL B N 1
ATOM 1497 C CA . VAL B 1 10 ? -8.07 18.891 10.266 1 74.25 10 VAL B CA 1
ATOM 1498 C C . VAL B 1 10 ? -7.402 20.25 10.5 1 74.25 10 VAL B C 1
ATOM 1500 O O . VAL B 1 10 ? -6.199 20.312 10.75 1 74.25 10 VAL B O 1
ATOM 1503 N N . GLN B 1 11 ? -8.156 21.188 10.344 1 70.94 11 GLN B N 1
ATOM 1504 C CA . GLN B 1 11 ? -7.629 22.547 10.469 1 70.94 11 GLN B CA 1
ATOM 1505 C C . GLN B 1 11 ? -6.996 22.766 11.844 1 70.94 11 GLN B C 1
ATOM 1507 O O . GLN B 1 11 ? -7.555 22.359 12.859 1 70.94 11 GLN B O 1
ATOM 1512 N N . GLY B 1 12 ? -5.852 23.375 11.766 1 70.38 12 GLY B N 1
ATOM 1513 C CA . GLY B 1 12 ? -5.16 23.75 12.984 1 70.38 12 GLY B CA 1
ATOM 1514 C C . GLY B 1 12 ? -4.398 22.594 13.617 1 70.38 12 GLY B C 1
ATOM 1515 O O . GLY B 1 12 ? -4.094 22.625 14.812 1 70.38 12 GLY B O 1
ATOM 1516 N N . LYS B 1 13 ? -4.293 21.594 12.891 1 70.75 13 LYS B N 1
ATOM 1517 C CA . LYS B 1 13 ? -3.568 20.438 13.414 1 70.75 13 LYS B CA 1
ATOM 1518 C C . LYS B 1 13 ? -2.123 20.812 13.75 1 70.75 13 LYS B C 1
ATOM 1520 O O . LYS B 1 13 ? -1.586 20.375 14.766 1 70.75 13 LYS B O 1
ATOM 1525 N N . TRP B 1 14 ? -1.618 21.625 12.781 1 74.62 14 TRP B N 1
ATOM 1526 C CA . TRP B 1 14 ? -0.214 21.969 12.984 1 74.62 14 TRP B CA 1
ATOM 1527 C C . TRP B 1 14 ? -0.063 23.422 13.406 1 74.62 14 TRP B C 1
ATOM 1529 O O . TRP B 1 14 ? -0.466 24.328 12.672 1 74.62 14 TRP B O 1
ATOM 1539 N N . ASP B 1 15 ? 0.467 23.578 14.57 1 75.44 15 ASP B N 1
ATOM 1540 C CA . ASP B 1 15 ? 0.72 24.938 15.055 1 75.44 15 ASP B CA 1
ATOM 1541 C C . ASP B 1 15 ? 1.969 25.531 14.398 1 75.44 15 ASP B C 1
ATOM 1543 O O . ASP B 1 15 ? 1.979 26.688 14.008 1 75.44 15 ASP B O 1
ATOM 1547 N N . MET B 1 16 ? 2.934 24.688 14.344 1 83.25 16 MET B N 1
ATOM 1548 C CA . MET B 1 16 ? 4.199 25.125 13.75 1 83.25 16 MET B CA 1
ATOM 1549 C C . MET B 1 16 ? 4.727 24.062 12.781 1 83.25 16 MET B C 1
ATOM 1551 O O . MET B 1 16 ? 4.574 22.875 13.008 1 83.25 16 MET B O 1
ATOM 1555 N N . GLN B 1 17 ? 5.234 24.609 11.742 1 88.5 17 GLN B N 1
ATOM 1556 C CA . GLN B 1 17 ? 5.871 23.703 10.781 1 88.5 17 GLN B CA 1
ATOM 1557 C C . GLN B 1 17 ? 7.312 23.406 11.172 1 88.5 17 GLN B C 1
ATOM 1559 O O . GLN B 1 17 ? 7.953 24.203 11.859 1 88.5 17 GLN B O 1
ATOM 1564 N N . PRO B 1 18 ? 7.797 22.25 10.812 1 90.88 18 PRO B N 1
ATOM 1565 C CA . PRO B 1 18 ? 9.203 21.938 11.078 1 90.88 18 PRO B CA 1
ATOM 1566 C C . PRO B 1 18 ? 10.164 22.922 10.398 1 90.88 18 PRO B C 1
ATOM 1568 O O . PRO B 1 18 ? 9.812 23.531 9.383 1 90.88 18 PRO B O 1
ATOM 1571 N N . THR B 1 19 ? 11.328 23.016 10.945 1 90.06 19 THR B N 1
ATOM 1572 C CA . THR B 1 19 ? 12.336 23.969 10.469 1 90.06 19 THR B CA 1
ATOM 1573 C C . THR B 1 19 ? 12.672 23.703 9 1 90.06 19 THR B C 1
ATOM 1575 O O . THR B 1 19 ? 12.859 24.641 8.227 1 90.06 19 THR B O 1
ATOM 1578 N N . GLU B 1 20 ? 12.703 22.484 8.727 1 91.44 20 GLU B N 1
ATOM 1579 C CA . GLU B 1 20 ? 13.039 22.125 7.352 1 91.44 20 GLU B CA 1
ATOM 1580 C C . GLU B 1 20 ? 12.008 22.672 6.371 1 91.44 20 GLU B C 1
ATOM 1582 O O . GLU B 1 20 ? 12.352 23.078 5.258 1 91.44 20 GLU B O 1
ATOM 1587 N N . MET B 1 21 ? 10.836 22.656 6.824 1 92.56 21 MET B N 1
ATOM 1588 C CA . MET B 1 21 ? 9.766 23.203 6 1 92.56 21 MET B CA 1
ATOM 1589 C C . MET B 1 21 ? 9.891 24.719 5.883 1 92.56 21 MET B C 1
ATOM 1591 O O . MET B 1 21 ? 9.719 25.281 4.801 1 92.56 21 MET B O 1
ATOM 1595 N N . MET B 1 22 ? 10.289 25.312 6.922 1 90.31 22 MET B N 1
ATOM 1596 C CA . MET B 1 22 ? 10.391 26.781 6.984 1 90.31 22 MET B CA 1
ATOM 1597 C C . MET B 1 22 ? 11.555 27.281 6.137 1 90.31 22 MET B C 1
ATOM 1599 O O . MET B 1 22 ? 11.594 28.453 5.762 1 90.31 22 MET B O 1
ATOM 1603 N N . ASN B 1 23 ? 12.445 26.406 5.809 1 92.62 23 ASN B N 1
ATOM 1604 C CA . ASN B 1 23 ? 13.625 26.766 5.027 1 92.62 23 ASN B CA 1
ATOM 1605 C C . ASN B 1 23 ? 13.344 26.703 3.529 1 92.62 23 ASN B C 1
ATOM 1607 O O . ASN B 1 23 ? 14.211 27.031 2.715 1 92.62 23 ASN B O 1
ATOM 1611 N N . CYS B 1 24 ? 12.148 26.391 3.197 1 96.19 24 CYS B N 1
ATOM 1612 C CA . CYS B 1 24 ? 11.789 26.328 1.784 1 96.19 24 CYS B CA 1
ATOM 1613 C C . CYS B 1 24 ? 11.672 27.734 1.2 1 96.19 24 CYS B C 1
ATOM 1615 O O . CYS B 1 24 ? 11.219 28.656 1.88 1 96.19 24 CYS B O 1
ATOM 1617 N N . GLU B 1 25 ? 12.055 27.922 0.029 1 95.38 25 GLU B N 1
ATOM 1618 C CA . GLU B 1 25 ? 12.039 29.219 -0.63 1 95.38 25 GLU B CA 1
ATOM 1619 C C . GLU B 1 25 ? 10.609 29.672 -0.934 1 95.38 25 GLU B C 1
ATOM 1621 O O . GLU B 1 25 ? 10.312 30.875 -0.923 1 95.38 25 GLU B O 1
ATOM 1626 N N . THR B 1 26 ? 9.828 28.688 -1.26 1 94.62 26 THR B N 1
ATOM 1627 C CA . THR B 1 26 ? 8.422 28.922 -1.557 1 94.62 26 THR B CA 1
ATOM 1628 C C . THR B 1 26 ? 7.527 27.984 -0.748 1 94.62 26 THR B C 1
ATOM 1630 O O . THR B 1 26 ? 7.844 26.812 -0.586 1 94.62 26 THR B O 1
ATOM 1633 N N . MET B 1 27 ? 6.48 28.578 -0.274 1 94.25 27 MET B N 1
ATOM 1634 C CA . MET B 1 27 ? 5.512 27.781 0.48 1 94.25 27 MET B CA 1
ATOM 1635 C C . MET B 1 27 ? 4.121 27.891 -0.135 1 94.25 27 MET B C 1
ATOM 1637 O O . MET B 1 27 ? 3.656 29 -0.437 1 94.25 27 MET B O 1
ATOM 1641 N N . ILE B 1 28 ? 3.547 26.75 -0.351 1 94.38 28 ILE B N 1
ATOM 1642 C CA . ILE B 1 28 ? 2.188 26.688 -0.877 1 94.38 28 ILE B CA 1
ATOM 1643 C C . ILE B 1 28 ? 1.273 26 0.136 1 94.38 28 ILE B C 1
ATOM 1645 O O . ILE B 1 28 ? 1.55 24.875 0.576 1 94.38 28 ILE B O 1
ATOM 1649 N N . GLU B 1 29 ? 0.255 26.688 0.497 1 91.5 29 GLU B N 1
ATOM 1650 C CA . GLU B 1 29 ? -0.701 26.141 1.453 1 91.5 29 GLU B CA 1
ATOM 1651 C C . GLU B 1 29 ? -2.051 25.875 0.794 1 91.5 29 GLU B C 1
ATOM 1653 O O . GLU B 1 29 ? -2.674 26.781 0.253 1 91.5 29 GLU B O 1
ATOM 1658 N N . GLU B 1 30 ? -2.389 24.578 0.855 1 90.56 30 GLU B N 1
ATOM 1659 C CA . GLU B 1 30 ? -3.668 24.141 0.299 1 90.56 30 GLU B CA 1
ATOM 1660 C C . GLU B 1 30 ? -4.707 23.953 1.398 1 90.56 30 GLU B C 1
ATOM 1662 O O . GLU B 1 30 ? -4.449 23.25 2.385 1 90.56 30 GLU B O 1
ATOM 1667 N N . LYS B 1 31 ? -5.91 24.547 1.224 1 78.75 31 LYS B N 1
ATOM 1668 C CA . LYS B 1 31 ? -6.992 24.406 2.191 1 78.75 31 LYS B CA 1
ATOM 1669 C C . LYS B 1 31 ? -7.848 23.172 1.875 1 78.75 31 LYS B C 1
ATOM 1671 O O . LYS B 1 31 ? -8.023 22.828 0.708 1 78.75 31 LYS B O 1
ATOM 1676 N N . GLU B 1 32 ? -8.219 22.406 2.854 1 72.31 32 GLU B N 1
ATOM 1677 C CA . GLU B 1 32 ? -8.961 21.141 2.699 1 72.31 32 GLU B CA 1
ATOM 1678 C C . GLU B 1 32 ? -10.398 21.406 2.266 1 72.31 32 GLU B C 1
ATOM 1680 O O . GLU B 1 32 ? -11.078 20.5 1.791 1 72.31 32 GLU B O 1
ATOM 1685 N N . ASP B 1 33 ? -10.789 22.562 2.334 1 63.97 33 ASP B N 1
ATOM 1686 C CA . ASP B 1 33 ? -12.172 22.859 1.987 1 63.97 33 ASP B CA 1
ATOM 1687 C C . ASP B 1 33 ? -12.359 22.938 0.473 1 63.97 33 ASP B C 1
ATOM 1689 O O . ASP B 1 33 ? -13.477 23.109 -0.014 1 63.97 33 ASP B O 1
ATOM 1693 N N . VAL B 1 34 ? -11.359 22.766 -0.179 1 62.22 34 VAL B N 1
ATOM 1694 C CA . VAL B 1 34 ? -11.453 22.891 -1.63 1 62.22 34 VAL B CA 1
ATOM 1695 C C . VAL B 1 34 ? -11.531 21.5 -2.258 1 62.22 34 VAL B C 1
ATOM 1697 O O . VAL B 1 34 ? -11.023 20.531 -1.693 1 62.22 34 VAL B O 1
ATOM 1700 N N . GLN B 1 35 ? -12.383 21.484 -3.24 1 75.94 35 GLN B N 1
ATOM 1701 C CA . GLN B 1 35 ? -12.492 20.25 -3.996 1 75.94 35 GLN B CA 1
ATOM 1702 C C . GLN B 1 35 ? -11.18 19.906 -4.691 1 75.94 35 GLN B C 1
ATOM 1704 O O . GLN B 1 35 ? -10.695 20.672 -5.527 1 75.94 35 GLN B O 1
ATOM 1709 N N . GLY B 1 36 ? -10.594 18.906 -4.195 1 84.5 36 GLY B N 1
ATOM 1710 C CA . GLY B 1 36 ? -9.352 18.453 -4.809 1 84.5 36 GLY B CA 1
ATOM 1711 C C . GLY B 1 36 ? -8.133 19.172 -4.262 1 84.5 36 GLY B C 1
ATOM 1712 O O . GLY B 1 36 ? -8.07 19.5 -3.072 1 84.5 36 GLY B O 1
ATOM 1713 N N . GLN B 1 37 ? -7.109 19.266 -5.082 1 92.94 37 GLN B N 1
ATOM 1714 C CA . GLN B 1 37 ? -5.848 19.922 -4.758 1 92.94 37 GLN B CA 1
ATOM 1715 C C . GLN B 1 37 ? -5.359 20.781 -5.922 1 92.94 37 GLN B C 1
ATOM 1717 O O . GLN B 1 37 ? -4.324 20.484 -6.527 1 92.94 37 GLN B O 1
ATOM 1722 N N . PRO B 1 38 ? -6.125 21.891 -6.219 1 93.44 38 PRO B N 1
ATOM 1723 C CA . PRO B 1 38 ? -5.781 22.719 -7.375 1 93.44 38 PRO B CA 1
ATOM 1724 C C . PRO B 1 38 ? -4.395 23.344 -7.258 1 93.44 38 PRO B C 1
ATOM 1726 O O . PRO B 1 38 ? -3.68 23.469 -8.258 1 93.44 38 PRO B O 1
ATOM 1729 N N . LEU B 1 39 ? -4.016 23.781 -6.141 1 94.75 39 LEU B N 1
ATOM 1730 C CA . LEU B 1 39 ? -2.709 24.406 -5.965 1 94.75 39 LEU B CA 1
ATOM 1731 C C . LEU B 1 39 ? -1.592 23.391 -6.184 1 94.75 39 LEU B C 1
ATOM 1733 O O . LEU B 1 39 ? -0.544 23.719 -6.742 1 94.75 39 LEU B O 1
ATOM 1737 N N . LEU B 1 40 ? -1.828 22.203 -5.758 1 95.81 40 LEU B N 1
ATOM 1738 C CA . LEU B 1 40 ? -0.855 21.156 -5.996 1 95.81 40 LEU B CA 1
ATOM 1739 C C . LEU B 1 40 ? -0.698 20.875 -7.488 1 95.81 40 LEU B C 1
ATOM 1741 O O . LEU B 1 40 ? 0.422 20.75 -7.984 1 95.81 40 LEU B O 1
ATOM 1745 N N . GLU B 1 41 ? -1.84 20.766 -8.133 1 95.06 41 GLU B N 1
ATOM 1746 C CA . GLU B 1 41 ? -1.817 20.5 -9.562 1 95.06 41 GLU B CA 1
ATOM 1747 C C . GLU B 1 41 ? -1.032 21.578 -10.32 1 95.06 41 GLU B C 1
ATOM 1749 O O . GLU B 1 41 ? -0.219 21.25 -11.188 1 95.06 41 GLU B O 1
ATOM 1754 N N . GLU B 1 42 ? -1.296 22.75 -9.961 1 96 42 GLU B N 1
ATOM 1755 C CA . GLU B 1 42 ? -0.565 23.859 -10.562 1 96 42 GLU B CA 1
ATOM 1756 C C . GLU B 1 42 ? 0.924 23.781 -10.242 1 96 42 GLU B C 1
ATOM 1758 O O . GLU B 1 42 ? 1.766 24.031 -11.109 1 96 42 GLU B O 1
ATOM 1763 N N . LEU B 1 43 ? 1.201 23.469 -9.008 1 96.56 43 LEU B N 1
ATOM 1764 C CA . LEU B 1 43 ? 2.584 23.328 -8.562 1 96.56 43 LEU B CA 1
ATOM 1765 C C . LEU B 1 43 ? 3.316 22.266 -9.367 1 96.56 43 LEU B C 1
ATOM 1767 O O . LEU B 1 43 ? 4.434 22.484 -9.836 1 96.56 43 LEU B O 1
ATOM 1771 N N . LEU B 1 44 ? 2.672 21.172 -9.57 1 96.69 44 LEU B N 1
ATOM 1772 C CA . LEU B 1 44 ? 3.279 20.047 -10.273 1 96.69 44 LEU B CA 1
ATOM 1773 C C . LEU B 1 44 ? 3.555 20.406 -11.734 1 96.69 44 LEU B C 1
ATOM 1775 O O . LEU B 1 44 ? 4.539 19.938 -12.312 1 96.69 44 LEU B O 1
ATOM 1779 N N . GLU B 1 45 ? 2.715 21.234 -12.266 1 96.12 45 GLU B N 1
ATOM 1780 C CA . GLU B 1 45 ? 2.896 21.672 -13.641 1 96.12 45 GLU B CA 1
ATOM 1781 C C . GLU B 1 45 ? 4.086 22.625 -13.766 1 96.12 45 GLU B C 1
ATOM 1783 O O . GLU B 1 45 ? 4.781 22.625 -14.781 1 96.12 45 GLU B O 1
ATOM 1788 N N . ARG B 1 46 ? 4.379 23.297 -12.773 1 95.38 46 ARG B N 1
ATOM 1789 C CA . ARG B 1 46 ? 5.363 24.359 -12.828 1 95.38 46 ARG B CA 1
ATOM 1790 C C . ARG B 1 46 ? 6.73 23.875 -12.352 1 95.38 46 ARG B C 1
ATOM 1792 O O . ARG B 1 46 ? 7.727 24.594 -12.492 1 95.38 46 ARG B O 1
ATOM 1799 N N . LEU B 1 47 ? 6.719 22.719 -11.789 1 96.5 47 LEU B N 1
ATOM 1800 C CA . LEU B 1 47 ? 7.977 22.203 -11.273 1 96.5 47 LEU B CA 1
ATOM 1801 C C . LEU B 1 47 ? 9.047 22.188 -12.367 1 96.5 47 LEU B C 1
ATOM 1803 O O . LEU B 1 47 ? 8.75 21.922 -13.531 1 96.5 47 LEU B O 1
ATOM 1807 N N . GLN B 1 48 ? 10.234 22.422 -11.969 1 96 48 GLN B N 1
ATOM 1808 C CA . GLN B 1 48 ? 11.375 22.438 -12.883 1 96 48 GLN B CA 1
ATOM 1809 C C . GLN B 1 48 ? 12.445 21.438 -12.445 1 96 48 GLN B C 1
ATOM 1811 O O . GLN B 1 48 ? 12.398 20.922 -11.328 1 96 48 GLN B O 1
ATOM 1816 N N . TYR B 1 49 ? 13.344 21.297 -13.359 1 96.62 49 TYR B N 1
ATOM 1817 C CA . TYR B 1 49 ? 14.477 20.406 -13.102 1 96.62 49 TYR B CA 1
ATOM 1818 C C . TYR B 1 49 ? 15.219 20.828 -11.844 1 96.62 49 TYR B C 1
ATOM 1820 O O . TYR B 1 49 ? 15.547 22 -11.664 1 96.62 49 TYR B O 1
ATOM 1828 N N . GLY B 1 50 ? 15.383 19.875 -10.945 1 96.06 50 GLY B N 1
ATOM 1829 C CA . GLY B 1 50 ? 16.188 20.125 -9.758 1 96.06 50 GLY B CA 1
ATOM 1830 C C . GLY B 1 50 ? 15.367 20.609 -8.578 1 96.06 50 GLY B C 1
ATOM 1831 O O . GLY B 1 50 ? 15.883 20.703 -7.457 1 96.06 50 GLY B O 1
ATOM 1832 N N . ASP B 1 51 ? 14.094 20.891 -8.812 1 97.56 51 ASP B N 1
ATOM 1833 C CA . ASP B 1 51 ? 13.234 21.312 -7.711 1 97.56 51 ASP B CA 1
ATOM 1834 C C . ASP B 1 51 ? 13.016 20.172 -6.719 1 97.56 51 ASP B C 1
ATOM 1836 O O . ASP B 1 51 ? 13.102 19 -7.082 1 97.56 51 ASP B O 1
ATOM 1840 N N . VAL B 1 52 ? 12.812 20.594 -5.457 1 97.44 52 VAL B N 1
ATOM 1841 C CA . VAL B 1 52 ? 12.516 19.625 -4.402 1 97.44 52 VAL B CA 1
ATOM 1842 C C . VAL B 1 52 ? 11.195 19.984 -3.73 1 97.44 52 VAL B C 1
ATOM 1844 O O . VAL B 1 52 ? 11.047 21.078 -3.174 1 97.44 52 VAL B O 1
ATOM 1847 N N . LEU B 1 53 ? 10.305 19.109 -3.865 1 97.88 53 LEU B N 1
ATOM 1848 C CA . LEU B 1 53 ? 9.031 19.266 -3.172 1 97.88 53 LEU B CA 1
ATOM 1849 C C . LEU B 1 53 ? 9.117 18.734 -1.743 1 97.88 53 LEU B C 1
ATOM 1851 O O . LEU B 1 53 ? 9.492 17.578 -1.523 1 97.88 53 LEU B O 1
ATOM 1855 N N . VAL B 1 54 ? 8.797 19.594 -0.791 1 97.81 54 VAL B N 1
ATOM 1856 C CA . VAL B 1 54 ? 8.953 19.25 0.62 1 97.81 54 VAL B CA 1
ATOM 1857 C C . VAL B 1 54 ? 7.582 19.234 1.299 1 97.81 54 VAL B C 1
ATOM 1859 O O . VAL B 1 54 ? 6.816 20.203 1.18 1 97.81 54 VAL B O 1
ATOM 1862 N N . VAL B 1 55 ? 7.309 18.172 1.951 1 96.88 55 VAL B N 1
ATOM 1863 C CA . VAL B 1 55 ? 6.086 18.062 2.736 1 96.88 55 VAL B CA 1
ATOM 1864 C C . VAL B 1 55 ? 6.414 17.562 4.145 1 96.88 55 VAL B C 1
ATOM 1866 O O . VAL B 1 55 ? 7.488 17 4.375 1 96.88 55 VAL B O 1
ATOM 1869 N N . ARG B 1 56 ? 5.52 17.828 5.023 1 94.62 56 ARG B N 1
ATOM 1870 C CA . ARG B 1 56 ? 5.73 17.344 6.379 1 94.62 56 ARG B CA 1
ATOM 1871 C C . ARG B 1 56 ? 5.461 15.836 6.461 1 94.62 56 ARG B C 1
ATOM 1873 O O . ARG B 1 56 ? 6.254 15.094 7.047 1 94.62 56 ARG B O 1
ATOM 1880 N N . LYS B 1 57 ? 4.273 15.523 5.902 1 94.75 57 LYS B N 1
ATOM 1881 C CA . LYS B 1 57 ? 3.828 14.133 5.812 1 94.75 57 LYS B CA 1
ATOM 1882 C C . LYS B 1 57 ? 3.34 13.805 4.402 1 94.75 57 LYS B C 1
ATOM 1884 O O . LYS B 1 57 ? 2.779 14.664 3.717 1 94.75 57 LYS B O 1
ATOM 1889 N N . LEU B 1 58 ? 3.459 12.57 4.027 1 95.62 58 LEU B N 1
ATOM 1890 C CA . LEU B 1 58 ? 3.025 12.133 2.705 1 95.62 58 LEU B CA 1
ATOM 1891 C C . LEU B 1 58 ? 1.521 12.328 2.537 1 95.62 58 LEU B C 1
ATOM 1893 O O . LEU B 1 58 ? 1.052 12.641 1.441 1 95.62 58 LEU B O 1
ATOM 1897 N N . TYR B 1 59 ? 0.768 12.141 3.623 1 92.5 59 TYR B N 1
ATOM 1898 C CA . TYR B 1 59 ? -0.681 12.227 3.484 1 92.5 59 TYR B CA 1
ATOM 1899 C C . TYR B 1 59 ? -1.114 13.664 3.195 1 92.5 59 TYR B C 1
ATOM 1901 O O . TYR B 1 59 ? -2.252 13.898 2.785 1 92.5 59 TYR B O 1
ATOM 1909 N N . SER B 1 60 ? -0.216 14.609 3.414 1 93.06 60 SER B N 1
ATOM 1910 C CA . SER B 1 60 ? -0.502 15.992 3.027 1 93.06 60 SER B CA 1
ATOM 1911 C C . SER B 1 60 ? -0.422 16.172 1.516 1 93.06 60 SER B C 1
ATOM 1913 O O . SER B 1 60 ? -0.994 17.109 0.966 1 93.06 60 SER B O 1
ATOM 1915 N N . LEU B 1 61 ? 0.223 15.289 0.97 1 94.94 61 LEU B N 1
ATOM 1916 C CA . LEU B 1 61 ? 0.52 15.398 -0.454 1 94.94 61 LEU B CA 1
ATOM 1917 C C . LEU B 1 61 ? -0.462 14.57 -1.278 1 94.94 61 LEU B C 1
ATOM 1919 O O . LEU B 1 61 ? -1.011 15.055 -2.27 1 94.94 61 LEU B O 1
ATOM 1923 N N . ALA B 1 62 ? -0.649 13.352 -0.882 1 94.69 62 ALA B N 1
ATOM 1924 C CA . ALA B 1 62 ? -1.428 12.406 -1.677 1 94.69 62 ALA B CA 1
ATOM 1925 C C . ALA B 1 62 ? -2.539 11.773 -0.843 1 94.69 62 ALA B C 1
ATOM 1927 O O . ALA B 1 62 ? -2.342 11.461 0.335 1 94.69 62 ALA B O 1
ATOM 1928 N N . ASN B 1 63 ? -3.658 11.453 -1.561 1 90.06 63 ASN B N 1
ATOM 1929 C CA . ASN B 1 63 ? -4.84 10.93 -0.879 1 90.06 63 ASN B CA 1
ATOM 1930 C C . ASN B 1 63 ? -4.926 9.414 -0.99 1 90.06 63 ASN B C 1
ATOM 1932 O O . ASN B 1 63 ? -5.809 8.789 -0.393 1 90.06 63 ASN B O 1
ATOM 1936 N N . SER B 1 64 ? -4.09 8.852 -1.748 1 91.5 64 SER B N 1
ATOM 1937 C CA . SER B 1 64 ? -4.051 7.414 -1.985 1 91.5 64 SER B CA 1
ATOM 1938 C C . SER B 1 64 ? -2.711 6.984 -2.572 1 91.5 64 SER B C 1
ATOM 1940 O O . SER B 1 64 ? -1.903 7.828 -2.969 1 91.5 64 SER B O 1
ATOM 1942 N N . THR B 1 65 ? -2.549 5.734 -2.529 1 92.75 65 THR B N 1
ATOM 1943 C CA . THR B 1 65 ? -1.329 5.219 -3.139 1 92.75 65 THR B CA 1
ATOM 1944 C C . THR B 1 65 ? -1.298 5.523 -4.633 1 92.75 65 THR B C 1
ATOM 1946 O O . THR B 1 65 ? -0.254 5.898 -5.172 1 92.75 65 THR B O 1
ATOM 1949 N N . LYS B 1 66 ? -2.396 5.336 -5.238 1 93.12 66 LYS B N 1
ATOM 1950 C CA . LYS B 1 66 ? -2.494 5.652 -6.66 1 93.12 66 LYS B CA 1
ATOM 1951 C C . LYS B 1 66 ? -2.15 7.117 -6.922 1 93.12 66 LYS B C 1
ATOM 1953 O O . LYS B 1 66 ? -1.393 7.426 -7.844 1 93.12 66 LYS B O 1
ATOM 1958 N N . HIS B 1 67 ? -2.684 7.922 -6.152 1 94.62 67 HIS B N 1
ATOM 1959 C CA . HIS B 1 67 ? -2.42 9.352 -6.27 1 94.62 67 HIS B CA 1
ATOM 1960 C C . HIS B 1 67 ? -0.942 9.656 -6.051 1 94.62 67 HIS B C 1
ATOM 1962 O O . HIS B 1 67 ? -0.349 10.445 -6.793 1 94.62 67 HIS B O 1
ATOM 1968 N N . LEU B 1 68 ? -0.363 9.078 -5.074 1 96.25 68 LEU B N 1
ATOM 1969 C CA . LEU B 1 68 ? 1.051 9.273 -4.773 1 96.25 68 LEU B CA 1
ATOM 1970 C C . LEU B 1 68 ? 1.922 8.836 -5.945 1 96.25 68 LEU B C 1
ATOM 1972 O O . LEU B 1 68 ? 2.896 9.508 -6.289 1 96.25 68 LEU B O 1
ATOM 1976 N N . ILE B 1 69 ? 1.565 7.758 -6.547 1 96.06 69 ILE B N 1
ATOM 1977 C CA . ILE B 1 69 ? 2.303 7.246 -7.699 1 96.06 69 ILE B CA 1
ATOM 1978 C C . ILE B 1 69 ? 2.238 8.258 -8.844 1 96.06 69 ILE B C 1
ATOM 1980 O O . ILE B 1 69 ? 3.25 8.531 -9.492 1 96.06 69 ILE B O 1
ATOM 1984 N N . GLU B 1 70 ? 1.087 8.797 -9.047 1 96.19 70 GLU B N 1
ATOM 1985 C CA . GLU B 1 70 ? 0.912 9.797 -10.094 1 96.19 70 GLU B CA 1
ATOM 1986 C C . GLU B 1 70 ? 1.79 11.023 -9.844 1 96.19 70 GLU B C 1
ATOM 1988 O O . GLU B 1 70 ? 2.428 11.531 -10.766 1 96.19 70 GLU B O 1
ATOM 1993 N N . ILE B 1 71 ? 1.805 11.438 -8.648 1 96.88 71 ILE B N 1
ATOM 1994 C CA . ILE B 1 71 ? 2.617 12.586 -8.266 1 96.88 71 ILE B CA 1
ATOM 1995 C C . ILE B 1 71 ? 4.094 12.266 -8.477 1 96.88 71 ILE B C 1
ATOM 1997 O O . ILE B 1 71 ? 4.84 13.07 -9.039 1 96.88 71 ILE B O 1
ATOM 2001 N N . CYS B 1 72 ? 4.477 11.102 -8.039 1 96.38 72 CYS B N 1
ATOM 2002 C CA . CYS B 1 72 ? 5.871 10.695 -8.156 1 96.38 72 CYS B CA 1
ATOM 2003 C C . CYS B 1 72 ? 6.285 10.586 -9.625 1 96.38 72 CYS B C 1
ATOM 2005 O O . CYS B 1 72 ? 7.402 10.961 -9.984 1 96.38 72 CYS B O 1
ATOM 2007 N N . ARG B 1 73 ? 5.43 10.07 -10.422 1 95.38 73 ARG B N 1
ATOM 2008 C CA . ARG B 1 73 ? 5.711 9.984 -11.852 1 95.38 73 ARG B CA 1
ATOM 2009 C C . ARG B 1 73 ? 5.941 11.375 -12.445 1 95.38 73 ARG B C 1
ATOM 2011 O O . ARG B 1 73 ? 6.855 11.562 -13.242 1 95.38 73 ARG B O 1
ATOM 2018 N N . ASN B 1 74 ? 5.098 12.297 -12.047 1 96.56 74 ASN B N 1
ATOM 2019 C CA . ASN B 1 74 ? 5.262 13.68 -12.484 1 96.56 74 ASN B CA 1
ATOM 2020 C C . ASN B 1 74 ? 6.613 14.242 -12.055 1 96.56 74 ASN B C 1
ATOM 2022 O O . ASN B 1 74 ? 7.312 14.867 -12.859 1 96.56 74 ASN B O 1
ATOM 2026 N N . LEU B 1 75 ? 6.973 14.008 -10.836 1 97.31 75 LEU B N 1
ATOM 2027 C CA . LEU B 1 75 ? 8.25 14.484 -10.312 1 97.31 75 LEU B CA 1
ATOM 2028 C C . LEU B 1 75 ? 9.414 13.891 -11.094 1 97.31 75 LEU B C 1
ATOM 2030 O O . LEU B 1 75 ? 10.375 14.594 -11.422 1 97.31 75 LEU B O 1
ATOM 2034 N N . GLN B 1 76 ? 9.273 12.625 -11.406 1 94.88 76 GLN B N 1
ATOM 2035 C CA . GLN B 1 76 ? 10.328 11.953 -12.164 1 94.88 76 GLN B CA 1
ATOM 2036 C C . GLN B 1 76 ? 10.453 12.531 -13.57 1 94.88 76 GLN B C 1
ATOM 2038 O O . GLN B 1 76 ? 11.562 12.766 -14.047 1 94.88 76 GLN B O 1
ATOM 2043 N N . GLU B 1 77 ? 9.336 12.766 -14.156 1 95.44 77 GLU B N 1
ATOM 2044 C CA . GLU B 1 77 ? 9.328 13.344 -15.5 1 95.44 77 GLU B CA 1
ATOM 2045 C C . GLU B 1 77 ? 10 14.711 -15.516 1 95.44 77 GLU B C 1
ATOM 2047 O O . GLU B 1 77 ? 10.695 15.055 -16.469 1 95.44 77 GLU B O 1
ATOM 2052 N N . LYS B 1 78 ? 9.836 15.422 -14.492 1 96.25 78 LYS B N 1
ATOM 2053 C CA . LYS B 1 78 ? 10.383 16.766 -14.391 1 96.25 78 LYS B CA 1
ATOM 2054 C C . LYS B 1 78 ? 11.766 16.75 -13.75 1 96.25 78 LYS B C 1
ATOM 2056 O O . LYS B 1 78 ? 12.391 17.797 -13.57 1 96.25 78 LYS B O 1
ATOM 2061 N N . GLN B 1 79 ? 12.156 15.539 -13.367 1 96.25 79 GLN B N 1
ATOM 2062 C CA . GLN B 1 79 ? 13.422 15.359 -12.672 1 96.25 79 GLN B CA 1
ATOM 2063 C C . GLN B 1 79 ? 13.484 16.203 -11.406 1 96.25 79 GLN B C 1
ATOM 2065 O O . GLN B 1 79 ? 14.484 16.875 -11.148 1 96.25 79 GLN B O 1
ATOM 2070 N N . ALA B 1 80 ? 12.414 16.297 -10.734 1 97.12 80 ALA B N 1
ATOM 2071 C CA . ALA B 1 80 ? 12.297 16.906 -9.414 1 97.12 80 ALA B CA 1
ATOM 2072 C C . ALA B 1 80 ? 12.266 15.844 -8.32 1 97.12 80 ALA B C 1
ATOM 2074 O O . ALA B 1 80 ? 12.078 14.656 -8.602 1 97.12 80 ALA B O 1
ATOM 2075 N N . ASP B 1 81 ? 12.469 16.25 -7.059 1 97.31 81 ASP B N 1
ATOM 2076 C CA . ASP B 1 81 ? 12.57 15.289 -5.965 1 97.31 81 ASP B CA 1
ATOM 2077 C C . ASP B 1 81 ? 11.531 15.578 -4.883 1 97.31 81 ASP B C 1
ATOM 2079 O O . ASP B 1 81 ? 10.898 16.641 -4.891 1 97.31 81 ASP B O 1
ATOM 2083 N N . LEU B 1 82 ? 11.344 14.617 -4.062 1 97.56 82 LEU B N 1
ATOM 2084 C CA . LEU B 1 82 ? 10.383 14.695 -2.971 1 97.56 82 LEU B CA 1
ATOM 2085 C C . LEU B 1 82 ? 11.055 14.461 -1.626 1 97.56 82 LEU B C 1
ATOM 2087 O O . LEU B 1 82 ? 11.875 13.547 -1.493 1 97.56 82 LEU B O 1
ATOM 2091 N N . VAL B 1 83 ? 10.727 15.312 -0.702 1 97.06 83 VAL B N 1
ATOM 2092 C CA . VAL B 1 83 ? 11.164 15.117 0.678 1 97.06 83 VAL B CA 1
ATOM 2093 C C . VAL B 1 83 ? 9.953 15.156 1.608 1 97.06 83 VAL B C 1
ATOM 2095 O O . VAL B 1 83 ? 9.18 16.109 1.595 1 97.06 83 VAL B O 1
ATOM 2098 N N . SER B 1 84 ? 9.789 14.094 2.246 1 96.88 84 SER B N 1
ATOM 2099 C CA . SER B 1 84 ? 8.828 14.055 3.338 1 96.88 84 SER B CA 1
ATOM 2100 C C . SER B 1 84 ? 9.523 14.016 4.691 1 96.88 84 SER B C 1
ATOM 2102 O O . SER B 1 84 ? 10.133 13.008 5.055 1 96.88 84 SER B O 1
ATOM 2104 N N . ILE B 1 85 ? 9.344 15.016 5.457 1 95.5 85 ILE B N 1
ATOM 2105 C CA . ILE B 1 85 ? 10.18 15.281 6.625 1 95.5 85 ILE B CA 1
ATOM 2106 C C . ILE B 1 85 ? 9.906 14.234 7.699 1 95.5 85 ILE B C 1
ATOM 2108 O O . ILE B 1 85 ? 10.82 13.523 8.125 1 95.5 85 ILE B O 1
ATOM 2112 N N . GLU B 1 86 ? 8.727 14.023 8.047 1 94.12 86 GLU B N 1
ATOM 2113 C CA . GLU B 1 86 ? 8.406 13.172 9.188 1 94.12 86 GLU B CA 1
ATOM 2114 C C . GLU B 1 86 ? 8.367 11.703 8.789 1 94.12 86 GLU B C 1
ATOM 2116 O O . GLU B 1 86 ? 8.438 10.82 9.641 1 94.12 86 GLU B O 1
ATOM 2121 N N . ASP B 1 87 ? 8.234 11.484 7.52 1 94 87 ASP B N 1
ATOM 2122 C CA . ASP B 1 87 ? 8.234 10.109 7.039 1 94 87 ASP B CA 1
ATOM 2123 C C . ASP B 1 87 ? 9.656 9.641 6.707 1 94 87 ASP B C 1
ATOM 2125 O O . ASP B 1 87 ? 9.867 8.484 6.344 1 94 87 ASP B O 1
ATOM 2129 N N . SER B 1 88 ? 10.57 10.57 6.809 1 92.56 88 SER B N 1
ATOM 2130 C CA . SER B 1 88 ? 11.977 10.289 6.543 1 92.56 88 SER B CA 1
ATOM 2131 C C . SER B 1 88 ? 12.18 9.766 5.125 1 92.56 88 SER B C 1
ATOM 2133 O O . SER B 1 88 ? 12.852 8.75 4.918 1 92.56 88 SER B O 1
ATOM 2135 N N . ILE B 1 89 ? 11.586 10.414 4.219 1 94.19 89 ILE B N 1
ATOM 2136 C CA . ILE B 1 89 ? 11.719 10.07 2.807 1 94.19 89 ILE B CA 1
ATOM 2137 C C . ILE B 1 89 ? 12.438 11.195 2.07 1 94.19 89 ILE B C 1
ATOM 2139 O O . ILE B 1 89 ? 12.086 12.367 2.215 1 94.19 89 ILE B O 1
ATOM 2143 N N . ASP B 1 90 ? 13.461 10.883 1.411 1 94.5 90 ASP B N 1
ATOM 2144 C CA . ASP B 1 90 ? 14.219 11.773 0.535 1 94.5 90 ASP B CA 1
ATOM 2145 C C . ASP B 1 90 ? 14.57 11.078 -0.779 1 94.5 90 ASP B C 1
ATOM 2147 O O . ASP B 1 90 ? 15.461 10.227 -0.819 1 94.5 90 ASP B O 1
ATOM 2151 N N . THR B 1 91 ? 13.898 11.453 -1.863 1 93.12 91 THR B N 1
ATOM 2152 C CA . THR B 1 91 ? 13.984 10.719 -3.117 1 93.12 91 THR B CA 1
ATOM 2153 C C . THR B 1 91 ? 15.242 11.102 -3.887 1 93.12 91 THR B C 1
ATOM 2155 O O . THR B 1 91 ? 15.57 10.484 -4.902 1 93.12 91 THR B O 1
ATOM 2158 N N . ARG B 1 92 ? 15.984 12.07 -3.408 1 89.81 92 ARG B N 1
ATOM 2159 C CA . ARG B 1 92 ? 17.266 12.43 -4.027 1 89.81 92 ARG B CA 1
ATOM 2160 C C . ARG B 1 92 ? 18.297 11.336 -3.826 1 89.81 92 ARG B C 1
ATOM 2162 O O . ARG B 1 92 ? 19.234 11.195 -4.621 1 89.81 92 ARG B O 1
ATOM 2169 N N . GLU B 1 93 ? 18.062 10.461 -2.748 1 82.81 93 GLU B N 1
ATOM 2170 C CA . GLU B 1 93 ? 19.109 9.523 -2.32 1 82.81 93 GLU B CA 1
ATOM 2171 C C . GLU B 1 93 ? 18.594 8.086 -2.369 1 82.81 93 GLU B C 1
ATOM 2173 O O . GLU B 1 93 ? 19.297 7.164 -1.934 1 82.81 93 GLU B O 1
ATOM 2178 N N . ASP B 1 94 ? 17.406 7.895 -2.797 1 81.25 94 ASP B N 1
ATOM 2179 C CA . ASP B 1 94 ? 16.969 6.512 -2.635 1 81.25 94 ASP B CA 1
ATOM 2180 C C . ASP B 1 94 ? 15.992 6.113 -3.732 1 81.25 94 ASP B C 1
ATOM 2182 O O . ASP B 1 94 ? 15.656 6.926 -4.598 1 81.25 94 ASP B O 1
ATOM 2186 N N . SER B 1 95 ? 15.625 4.797 -3.678 1 88.88 95 SER B N 1
ATOM 2187 C CA . SER B 1 95 ? 14.789 4.191 -4.703 1 88.88 95 SER B CA 1
ATOM 2188 C C . SER B 1 95 ? 13.328 4.113 -4.25 1 88.88 95 SER B C 1
ATOM 2190 O O . SER B 1 95 ? 12.633 3.141 -4.543 1 88.88 95 SER B O 1
ATOM 2192 N N . PHE B 1 96 ? 12.883 5.211 -3.611 1 92.38 96 PHE B N 1
ATOM 2193 C CA . PHE B 1 96 ? 11.547 5.215 -3.02 1 92.38 96 PHE B CA 1
ATOM 2194 C C . PHE B 1 96 ? 10.477 5.031 -4.09 1 92.38 96 PHE B C 1
ATOM 2196 O O . PHE B 1 96 ? 9.57 4.219 -3.932 1 92.38 96 PHE B O 1
ATOM 2203 N N . PHE B 1 97 ? 10.617 5.719 -5.203 1 91.44 97 PHE B N 1
ATOM 2204 C CA . PHE B 1 97 ? 9.602 5.688 -6.246 1 91.44 97 PHE B CA 1
ATOM 2205 C C . PHE B 1 97 ? 9.477 4.289 -6.84 1 91.44 97 PHE B C 1
ATOM 2207 O O . PHE B 1 97 ? 8.367 3.805 -7.078 1 91.44 97 PHE B O 1
ATOM 2214 N N . GLN B 1 98 ? 10.555 3.701 -7.02 1 91.44 98 GLN B N 1
ATOM 2215 C CA . GLN B 1 98 ? 10.555 2.35 -7.57 1 91.44 98 GLN B CA 1
ATOM 2216 C C . GLN B 1 98 ? 9.852 1.371 -6.633 1 91.44 98 GLN B C 1
ATOM 2218 O O . GLN B 1 98 ? 9.031 0.561 -7.07 1 91.44 98 GLN B O 1
ATOM 2223 N N . HIS B 1 99 ? 10.164 1.485 -5.434 1 93.19 99 HIS B N 1
ATOM 2224 C CA . HIS B 1 99 ? 9.57 0.58 -4.457 1 93.19 99 HIS B CA 1
ATOM 2225 C C . HIS B 1 99 ? 8.07 0.845 -4.297 1 93.19 99 HIS B C 1
ATOM 2227 O O . HIS B 1 99 ? 7.289 -0.088 -4.113 1 93.19 99 HIS B O 1
ATOM 2233 N N . LEU B 1 100 ? 7.742 2.113 -4.348 1 94.25 100 LEU B N 1
ATOM 2234 C CA . LEU B 1 100 ? 6.328 2.473 -4.301 1 94.25 100 LEU B CA 1
ATOM 2235 C C . LEU B 1 100 ? 5.551 1.767 -5.406 1 94.25 100 LEU B C 1
ATOM 2237 O O . LEU B 1 100 ? 4.496 1.182 -5.148 1 94.25 100 LEU B O 1
ATOM 2241 N N . GLU B 1 101 ? 6.027 1.786 -6.547 1 93 101 GLU B N 1
ATOM 2242 C CA . GLU B 1 101 ? 5.387 1.146 -7.691 1 93 101 GLU B CA 1
ATOM 2243 C C . GLU B 1 101 ? 5.324 -0.368 -7.516 1 93 101 GLU B C 1
ATOM 2245 O O . GLU B 1 101 ? 4.301 -0.991 -7.809 1 93 101 GLU B O 1
ATOM 2250 N N . GLN B 1 102 ? 6.414 -0.903 -7.109 1 93 102 GLN B N 1
ATOM 2251 C CA . GLN B 1 102 ? 6.477 -2.344 -6.887 1 93 102 GLN B CA 1
ATOM 2252 C C . GLN B 1 102 ? 5.441 -2.789 -5.859 1 93 102 GLN B C 1
ATOM 2254 O O . GLN B 1 102 ? 4.781 -3.814 -6.035 1 93 102 GLN B O 1
ATOM 2259 N N . ILE B 1 103 ? 5.289 -2.027 -4.832 1 92.88 103 ILE B N 1
ATOM 2260 C CA . ILE B 1 103 ? 4.355 -2.352 -3.762 1 92.88 103 ILE B CA 1
ATOM 2261 C C . ILE B 1 103 ? 2.922 -2.184 -4.258 1 92.88 103 ILE B C 1
ATOM 2263 O O . ILE B 1 103 ? 2.043 -2.979 -3.916 1 92.88 103 ILE B O 1
ATOM 2267 N N . ALA B 1 104 ? 2.676 -1.158 -5.043 1 93.06 104 ALA B N 1
ATOM 2268 C CA . ALA B 1 104 ? 1.356 -0.95 -5.637 1 93.06 104 ALA B CA 1
ATOM 2269 C C . ALA B 1 104 ? 0.956 -2.131 -6.516 1 93.06 104 ALA B C 1
ATOM 2271 O O . ALA B 1 104 ? -0.189 -2.588 -6.469 1 93.06 104 ALA B O 1
ATOM 2272 N N . VAL B 1 105 ? 1.869 -2.588 -7.258 1 92.44 105 VAL B N 1
ATOM 2273 C CA . VAL B 1 105 ? 1.632 -3.738 -8.125 1 92.44 105 VAL B CA 1
ATOM 2274 C C . VAL B 1 105 ? 1.312 -4.965 -7.273 1 92.44 105 VAL B C 1
ATOM 2276 O O . VAL B 1 105 ? 0.356 -5.691 -7.555 1 92.44 105 VAL B O 1
ATOM 2279 N N . PHE B 1 106 ? 2.068 -5.152 -6.246 1 93.38 106 PHE B N 1
ATOM 2280 C CA . PHE B 1 106 ? 1.844 -6.254 -5.32 1 93.38 106 PHE B CA 1
ATOM 2281 C C . PHE B 1 106 ? 0.424 -6.219 -4.766 1 93.38 106 PHE B C 1
ATOM 2283 O O . PHE B 1 106 ? -0.272 -7.234 -4.766 1 93.38 106 PHE B O 1
ATOM 2290 N N . ARG B 1 107 ? 0.027 -5.129 -4.359 1 91.25 107 ARG B N 1
ATOM 2291 C CA . ARG B 1 107 ? -1.303 -4.98 -3.779 1 91.25 107 ARG B CA 1
ATOM 2292 C C . ARG B 1 107 ? -2.387 -5.344 -4.789 1 91.25 107 ARG B C 1
ATOM 2294 O O . ARG B 1 107 ? -3.326 -6.07 -4.465 1 91.25 107 ARG B O 1
ATOM 2301 N N . LYS B 1 108 ? -2.279 -4.832 -5.926 1 91.5 108 LYS B N 1
ATOM 2302 C CA . LYS B 1 108 ? -3.236 -5.105 -6.996 1 91.5 108 LYS B CA 1
ATOM 2303 C C . LYS B 1 108 ? -3.283 -6.598 -7.32 1 91.5 108 LYS B C 1
ATOM 2305 O O . LYS B 1 108 ? -4.359 -7.164 -7.508 1 91.5 108 LYS B O 1
ATOM 2310 N N . GLU B 1 109 ? -2.125 -7.18 -7.355 1 92.19 109 GLU B N 1
ATOM 2311 C CA . GLU B 1 109 ? -2.035 -8.594 -7.703 1 92.19 109 GLU B CA 1
ATOM 2312 C C . GLU B 1 109 ? -2.648 -9.469 -6.613 1 92.19 109 GLU B C 1
ATOM 2314 O O . GLU B 1 109 ? -3.291 -10.477 -6.906 1 92.19 109 GLU B O 1
ATOM 2319 N N . VAL B 1 110 ? -2.416 -9.141 -5.363 1 90.56 110 VAL B N 1
ATOM 2320 C CA . VAL B 1 110 ? -3.012 -9.875 -4.258 1 90.56 110 VAL B CA 1
ATOM 2321 C C . VAL B 1 110 ? -4.531 -9.906 -4.414 1 90.56 110 VAL B C 1
ATOM 2323 O O . VAL B 1 110 ? -5.145 -10.977 -4.367 1 90.56 110 VAL B O 1
ATOM 2326 N N . VAL B 1 111 ? -5.113 -8.797 -4.609 1 89.88 111 VAL B N 1
ATOM 2327 C CA . VAL B 1 111 ? -6.559 -8.664 -4.754 1 89.88 111 VAL B CA 1
ATOM 2328 C C . VAL B 1 111 ? -7.027 -9.445 -5.984 1 89.88 111 VAL B C 1
ATOM 2330 O O . VAL B 1 111 ? -8.008 -10.195 -5.918 1 89.88 111 VAL B O 1
ATOM 2333 N N . GLY B 1 112 ? -6.352 -9.273 -7.039 1 89.5 112 GLY B N 1
ATOM 2334 C CA . GLY B 1 112 ? -6.707 -9.945 -8.273 1 89.5 112 GLY B CA 1
ATOM 2335 C C . GLY B 1 112 ? -6.664 -11.461 -8.164 1 89.5 112 GLY B C 1
ATOM 2336 O O . GLY B 1 112 ? -7.582 -12.148 -8.609 1 89.5 112 GLY B O 1
ATOM 2337 N N . GLU B 1 113 ? -5.633 -11.914 -7.57 1 86.44 113 GLU B N 1
ATOM 2338 C CA . GLU B 1 113 ? -5.453 -13.359 -7.441 1 86.44 113 GLU B CA 1
ATOM 2339 C C . GLU B 1 113 ? -6.484 -13.961 -6.488 1 86.44 113 GLU B C 1
ATOM 2341 O O . GLU B 1 113 ? -6.98 -15.062 -6.715 1 86.44 113 GLU B O 1
ATOM 2346 N N . ARG B 1 114 ? -6.781 -13.266 -5.5 1 82 114 ARG B N 1
ATOM 2347 C CA . ARG B 1 114 ? -7.824 -13.703 -4.578 1 82 114 ARG B CA 1
ATOM 2348 C C . ARG B 1 114 ? -9.18 -13.781 -5.277 1 82 114 ARG B C 1
ATOM 2350 O O . ARG B 1 114 ? -9.945 -14.719 -5.055 1 82 114 ARG B O 1
ATOM 2357 N N . THR B 1 115 ? -9.445 -12.812 -6.016 1 85.88 115 THR B N 1
ATOM 2358 C CA . THR B 1 115 ? -10.688 -12.758 -6.773 1 85.88 115 THR B CA 1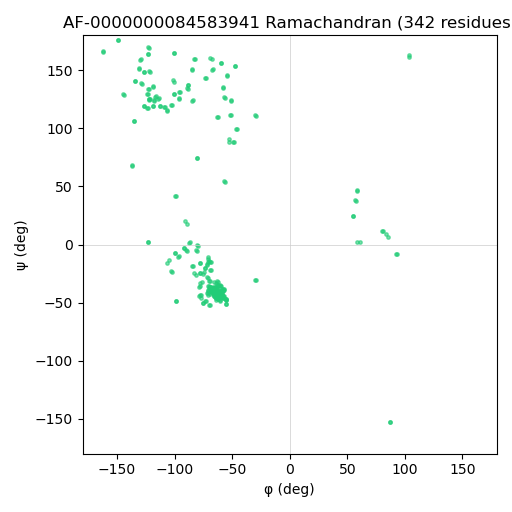
ATOM 2359 C C . THR B 1 115 ? -10.773 -13.922 -7.762 1 85.88 115 THR B C 1
ATOM 2361 O O . THR B 1 115 ? -11.805 -14.586 -7.863 1 85.88 115 THR B O 1
ATOM 2364 N N . LYS B 1 116 ? -9.664 -14.141 -8.414 1 84.25 116 LYS B N 1
ATOM 2365 C CA . LYS B 1 116 ? -9.609 -15.242 -9.367 1 84.25 116 LYS B CA 1
ATOM 2366 C C . LYS B 1 116 ? -9.828 -16.578 -8.672 1 84.25 116 LYS B C 1
ATOM 2368 O O . LYS B 1 116 ? -10.516 -17.453 -9.203 1 84.25 116 LYS B O 1
ATOM 2373 N N . ALA B 1 117 ? -9.172 -16.734 -7.598 1 80.5 117 ALA B N 1
ATOM 2374 C CA . ALA B 1 117 ? -9.336 -17.953 -6.82 1 80.5 117 ALA B CA 1
ATOM 2375 C C . ALA B 1 117 ? -10.781 -18.141 -6.387 1 80.5 117 ALA B C 1
ATOM 2377 O O . ALA B 1 117 ? -11.32 -19.25 -6.453 1 80.5 117 ALA B O 1
ATOM 2378 N N . GLY B 1 118 ? -11.352 -17.078 -5.914 1 78.06 118 GLY B N 1
ATOM 2379 C CA . GLY B 1 118 ? -12.75 -17.125 -5.535 1 78.06 118 GLY B CA 1
ATOM 2380 C C . GLY B 1 118 ? -13.664 -17.5 -6.688 1 78.06 118 GLY B C 1
ATOM 2381 O O . GLY B 1 118 ? -14.578 -18.312 -6.523 1 78.06 118 GLY B O 1
ATOM 2382 N N . LEU B 1 119 ? -13.398 -16.938 -7.758 1 80.81 119 LEU B N 1
ATOM 2383 C CA . LEU B 1 119 ? -14.195 -17.203 -8.953 1 80.81 119 LEU B CA 1
ATOM 2384 C C . LEU B 1 119 ? -14.023 -18.641 -9.414 1 80.81 119 LEU B C 1
ATOM 2386 O O . LEU B 1 119 ? -14.984 -19.281 -9.828 1 80.81 119 LEU B O 1
ATOM 2390 N N . SER B 1 120 ? -12.781 -19.062 -9.398 1 79.69 120 SER B N 1
ATOM 2391 C CA . SER B 1 120 ? -12.484 -20.438 -9.766 1 79.69 120 SER B CA 1
ATOM 2392 C C . SER B 1 120 ? -13.203 -21.422 -8.852 1 79.69 120 SER B C 1
ATOM 2394 O O . SER B 1 120 ? -13.742 -22.422 -9.312 1 79.69 120 SER B O 1
ATOM 2396 N N . GLU B 1 121 ? -13.195 -21.109 -7.621 1 79.5 121 GLU B N 1
ATOM 2397 C CA . GLU B 1 121 ? -13.898 -21.938 -6.656 1 79.5 121 GLU B CA 1
ATOM 2398 C C . GLU B 1 121 ? -15.406 -21.922 -6.906 1 79.5 121 GLU B C 1
ATOM 2400 O O . GLU B 1 121 ? -16.078 -22.953 -6.789 1 79.5 121 GLU B O 1
ATOM 2405 N N . ALA B 1 122 ? -15.828 -20.781 -7.148 1 78.81 122 ALA B N 1
ATOM 2406 C CA . ALA B 1 122 ? -17.25 -20.641 -7.438 1 78.81 122 ALA B CA 1
ATOM 2407 C C . ALA B 1 122 ? -17.641 -21.438 -8.68 1 78.81 122 ALA B C 1
ATOM 2409 O O . ALA B 1 122 ? -18.688 -22.078 -8.703 1 78.81 122 ALA B O 1
ATOM 2410 N N . LYS B 1 123 ? -16.844 -21.375 -9.617 1 77.62 123 LYS B N 1
ATOM 2411 C CA . LYS B 1 123 ? -17.078 -22.141 -10.844 1 77.62 123 LYS B CA 1
ATOM 2412 C C . LYS B 1 123 ? -17.047 -23.641 -10.578 1 77.62 123 LYS B C 1
ATOM 2414 O O . LYS B 1 123 ? -17.859 -24.391 -11.117 1 77.62 123 LYS B O 1
ATOM 2419 N N . ALA B 1 124 ? -16.094 -24 -9.789 1 75.25 124 ALA B N 1
ATOM 2420 C CA . ALA B 1 124 ? -15.984 -25.406 -9.438 1 75.25 124 ALA B CA 1
ATOM 2421 C C . ALA B 1 124 ? -17.203 -25.891 -8.664 1 75.25 124 ALA B C 1
ATOM 2423 O O . ALA B 1 124 ? -17.594 -27.062 -8.766 1 75.25 124 ALA B O 1
ATOM 2424 N N . LYS B 1 125 ? -17.797 -25.016 -7.902 1 76.62 125 LYS B N 1
ATOM 2425 C CA . LYS B 1 125 ? -18.984 -25.359 -7.133 1 76.62 125 LYS B CA 1
ATOM 2426 C C . LYS B 1 125 ? -20.25 -25.078 -7.938 1 76.62 125 LYS B C 1
ATOM 2428 O O . LYS B 1 125 ? -21.359 -25.109 -7.391 1 76.62 125 LYS B O 1
ATOM 2433 N N . ASN B 1 126 ? -20.062 -25 -9.164 1 63.56 126 ASN B N 1
ATOM 2434 C CA . ASN B 1 126 ? -21.141 -24.734 -10.102 1 63.56 126 ASN B CA 1
ATOM 2435 C C . ASN B 1 126 ? -21.844 -23.406 -9.789 1 63.56 126 ASN B C 1
ATOM 2437 O O . ASN B 1 126 ? -23.062 -23.297 -9.977 1 63.56 126 ASN B O 1
ATOM 2441 N N . ARG B 1 127 ? -21.453 -22.75 -8.922 1 62 127 ARG B N 1
ATOM 2442 C CA . ARG B 1 127 ? -21.984 -21.422 -8.695 1 62 127 ARG B CA 1
ATOM 2443 C C . ARG B 1 127 ? -21.344 -20.406 -9.633 1 62 127 ARG B C 1
ATOM 2445 O O . ARG B 1 127 ? -20.141 -20.141 -9.547 1 62 127 ARG B O 1
ATOM 2452 N N . ALA B 1 128 ? -21.797 -20.5 -10.938 1 55.06 128 ALA B N 1
ATOM 2453 C CA . ALA B 1 128 ? -21.172 -19.688 -11.969 1 55.06 128 ALA B CA 1
ATOM 2454 C C . ALA B 1 128 ? -21.141 -18.219 -11.57 1 55.06 128 ALA B C 1
ATOM 2456 O O . ALA B 1 128 ? -22.172 -17.656 -11.195 1 55.06 128 ALA B O 1
ATOM 2457 N N . GLY B 1 129 ? -20.297 -17.656 -10.938 1 55.62 129 GLY B N 1
ATOM 2458 C CA . GLY B 1 129 ? -20.156 -16.219 -10.75 1 55.62 129 GLY B CA 1
ATOM 2459 C C . GLY B 1 129 ? -20.266 -15.438 -12.047 1 55.62 129 GLY B C 1
ATOM 2460 O O . GLY B 1 129 ? -20.25 -16.016 -13.133 1 55.62 129 GLY B O 1
ATOM 2461 N N . GLY B 1 130 ? -20.656 -14.203 -12.156 1 54.22 130 GLY B N 1
ATOM 2462 C CA . GLY B 1 130 ? -21.016 -13.352 -13.273 1 54.22 130 GLY B CA 1
ATOM 2463 C C . GLY B 1 130 ? -22.516 -13.148 -13.414 1 54.22 130 GLY B C 1
ATOM 2464 O O . GLY B 1 130 ? -23.297 -13.695 -12.633 1 54.22 130 GLY B O 1
ATOM 2465 N N . ARG B 1 131 ? -22.875 -12.164 -14.102 1 52.31 131 ARG B N 1
ATOM 2466 C CA . ARG B 1 131 ? -24.297 -11.859 -14.328 1 52.31 131 ARG B CA 1
ATOM 2467 C C . ARG B 1 131 ? -25.078 -13.117 -14.695 1 52.31 131 ARG B C 1
ATOM 2469 O O . ARG B 1 131 ? -24.672 -13.867 -15.578 1 52.31 131 ARG B O 1
ATOM 2476 N N . PRO B 1 132 ? -25.703 -13.617 -13.734 1 54.16 132 PRO B N 1
ATOM 2477 C CA . PRO B 1 132 ? -26.562 -14.758 -14.086 1 54.16 132 PRO B CA 1
ATOM 2478 C C . PRO B 1 132 ? -27.078 -14.688 -15.516 1 54.16 132 PRO B C 1
ATOM 2480 O O . PRO B 1 132 ? -27.469 -13.617 -15.984 1 54.16 132 PRO B O 1
ATOM 2483 N N . ARG B 1 133 ? -26.609 -15.539 -16.312 1 50.47 133 ARG B N 1
ATOM 2484 C CA . ARG B 1 133 ? -27.234 -15.562 -17.625 1 50.47 133 ARG B CA 1
ATOM 2485 C C . ARG B 1 133 ? -28.734 -15.781 -17.516 1 50.47 133 ARG B C 1
ATOM 2487 O O . ARG B 1 133 ? -29.188 -16.844 -17.078 1 50.47 133 ARG B O 1
ATOM 2494 N N . LYS B 1 134 ? -29.469 -15.047 -16.797 1 49.81 134 LYS B N 1
ATOM 2495 C CA . LYS B 1 134 ? -30.891 -15.359 -16.906 1 49.81 134 LYS B CA 1
ATOM 2496 C C . LYS B 1 134 ? -31.328 -15.383 -18.375 1 49.81 134 LYS B C 1
ATOM 2498 O O . LYS B 1 134 ? -30.969 -14.484 -19.141 1 49.81 134 LYS B O 1
ATOM 2503 N N . PRO B 1 135 ? -31.625 -16.391 -18.844 1 54.56 135 PRO B N 1
ATOM 2504 C CA . PRO B 1 135 ? -32.219 -16.328 -20.188 1 54.56 135 PRO B CA 1
ATOM 2505 C C . PRO B 1 135 ? -33.344 -15.305 -20.281 1 54.56 135 PRO B C 1
ATOM 2507 O O . PRO B 1 135 ? -34.312 -15.359 -19.516 1 54.56 135 PRO B O 1
ATOM 2510 N N . ASP B 1 136 ? -33 -14.062 -20.594 1 60 136 ASP B N 1
ATOM 2511 C CA . ASP B 1 136 ? -34 -13.023 -20.734 1 60 136 ASP B CA 1
ATOM 2512 C C . ASP B 1 136 ? -35.125 -13.469 -21.672 1 60 136 ASP B C 1
ATOM 2514 O O . ASP B 1 136 ? -34.906 -14.258 -22.594 1 60 136 ASP B O 1
ATOM 2518 N N . ARG B 1 137 ? -36.188 -13.367 -21.078 1 73 137 ARG B N 1
ATOM 2519 C CA . ARG B 1 137 ? -37.375 -13.594 -21.906 1 73 137 ARG B CA 1
ATOM 2520 C C . ARG B 1 137 ? -37.094 -13.18 -23.359 1 73 137 ARG B C 1
ATOM 2522 O O . ARG B 1 137 ? -37.531 -13.867 -24.281 1 73 137 ARG B O 1
ATOM 2529 N N . ASN B 1 138 ? -36.25 -12.234 -23.484 1 80.19 138 ASN B N 1
ATOM 2530 C CA . ASN B 1 138 ? -35.969 -11.734 -24.828 1 80.19 138 ASN B CA 1
ATOM 2531 C C . ASN B 1 138 ? -35.031 -12.664 -25.594 1 80.19 13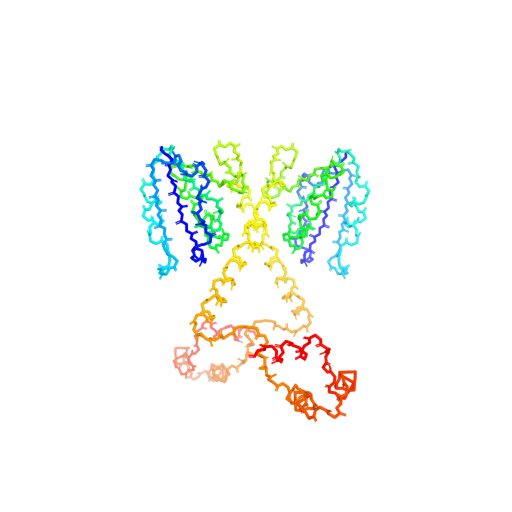8 ASN B C 1
ATOM 2533 O O . ASN B 1 138 ? -35.156 -12.812 -26.812 1 80.19 138 ASN B O 1
ATOM 2537 N N . VAL B 1 139 ? -34.312 -13.375 -24.766 1 80.06 139 VAL B N 1
ATOM 2538 C CA . VAL B 1 139 ? -33.406 -14.305 -25.422 1 80.06 139 VAL B CA 1
ATOM 2539 C C . VAL B 1 139 ? -34.156 -15.539 -25.891 1 80.06 139 VAL B C 1
ATOM 2541 O O . VAL B 1 139 ? -33.969 -16 -27.016 1 80.06 139 VAL B O 1
ATOM 2544 N N . GLN B 1 140 ? -34.906 -15.953 -25.078 1 81.5 140 GLN B N 1
ATOM 2545 C CA . GLN B 1 140 ? -35.719 -17.094 -25.469 1 81.5 140 GLN B CA 1
ATOM 2546 C C . GLN B 1 140 ? -36.594 -16.734 -26.656 1 81.5 140 GLN B C 1
ATOM 2548 O O . GLN B 1 140 ? -36.75 -17.516 -27.594 1 81.5 140 GLN B O 1
ATOM 2553 N N . LYS B 1 141 ? -37.219 -15.578 -26.609 1 86.81 141 LYS B N 1
ATOM 2554 C CA . LYS B 1 141 ? -38 -15.102 -27.734 1 86.81 141 LYS B CA 1
ATOM 2555 C C . LYS B 1 141 ? -37.188 -15.016 -29.016 1 86.81 141 LYS B C 1
ATOM 2557 O O . LYS B 1 141 ? -37.625 -15.414 -30.078 1 86.81 141 LYS B O 1
ATOM 2562 N N . ALA B 1 142 ? -35.969 -14.586 -28.844 1 87.88 142 ALA B N 1
ATOM 2563 C CA . ALA B 1 142 ? -35.094 -14.453 -30 1 87.88 142 ALA B CA 1
ATOM 2564 C C . ALA B 1 142 ? -34.75 -15.82 -30.578 1 87.88 142 ALA B C 1
ATOM 2566 O O . ALA B 1 142 ? -34.719 -16 -31.797 1 87.88 142 ALA B O 1
ATOM 2567 N N . ILE B 1 143 ? -34.594 -16.719 -29.734 1 85.19 143 ILE B N 1
ATOM 2568 C CA . ILE B 1 143 ? -34.25 -18.078 -30.172 1 85.19 143 ILE B CA 1
ATOM 2569 C C . ILE B 1 143 ? -35.469 -18.719 -30.859 1 85.19 143 ILE B C 1
ATOM 2571 O O . ILE B 1 143 ? -35.312 -19.344 -31.922 1 85.19 143 ILE B O 1
ATOM 2575 N N . ASP B 1 144 ? -36.531 -18.516 -30.266 1 88.38 144 ASP B N 1
ATOM 2576 C CA . ASP B 1 144 ? -37.75 -19.047 -30.844 1 88.38 144 ASP B CA 1
ATOM 2577 C C . ASP B 1 144 ? -38.031 -18.438 -32.219 1 88.38 144 ASP B C 1
ATOM 2579 O O . ASP B 1 144 ? -38.406 -19.141 -33.156 1 88.38 144 ASP B O 1
ATOM 2583 N N . MET B 1 145 ? -37.781 -17.172 -32.375 1 91.19 145 MET B N 1
ATOM 2584 C CA . MET B 1 145 ? -37.969 -16.484 -33.625 1 91.19 145 MET B CA 1
ATOM 2585 C C . MET B 1 145 ? -36.969 -16.984 -34.688 1 91.19 145 MET B C 1
ATOM 2587 O O . MET B 1 145 ? -37.312 -17.172 -35.844 1 91.19 145 MET B O 1
ATOM 2591 N N . TYR B 1 146 ? -35.844 -17.234 -34.219 1 89.19 146 TYR B N 1
ATOM 2592 C CA . TYR B 1 146 ? -34.781 -17.734 -35.125 1 89.19 146 TYR B CA 1
ATOM 2593 C C . TYR B 1 146 ? -35.125 -19.125 -35.625 1 89.19 146 TYR B C 1
ATOM 2595 O O . TYR B 1 146 ? -35 -19.422 -36.812 1 89.19 146 TYR B O 1
ATOM 2603 N N . ARG B 1 147 ? -35.625 -19.844 -34.812 1 87.62 147 ARG B N 1
ATOM 2604 C CA . ARG B 1 147 ? -35.906 -21.219 -35.125 1 87.62 147 ARG B CA 1
ATOM 2605 C C . ARG B 1 147 ? -37.156 -21.312 -36.031 1 87.62 147 ARG B C 1
ATOM 2607 O O . ARG B 1 147 ? -37.312 -22.25 -36.781 1 87.62 147 ARG B O 1
ATOM 2614 N N . SER B 1 148 ? -38 -20.359 -35.969 1 87.31 148 SER B N 1
ATOM 2615 C CA . SER B 1 148 ? -39.219 -20.344 -36.781 1 87.31 148 SER B CA 1
ATOM 2616 C C . SER B 1 148 ? -38.906 -20.125 -38.25 1 87.31 148 SER B C 1
ATOM 2618 O O . SER B 1 148 ? -39.719 -20.422 -39.125 1 87.31 148 SER B O 1
ATOM 2620 N N . LYS B 1 149 ? -37.656 -19.688 -38.5 1 86 149 LYS B N 1
ATOM 2621 C CA . LYS B 1 149 ? -37.188 -19.438 -39.844 1 86 149 LYS B CA 1
ATOM 2622 C C . LYS B 1 149 ? -38.125 -18.453 -40.562 1 86 149 LYS B C 1
ATOM 2624 O O . LYS B 1 149 ? -38.156 -18.422 -41.812 1 86 149 LYS B O 1
ATOM 2629 N N . LYS B 1 150 ? -38.812 -17.656 -39.875 1 89.25 150 LYS B N 1
ATOM 2630 C CA . LYS B 1 150 ? -39.781 -16.703 -40.438 1 89.25 150 LYS B CA 1
ATOM 2631 C C . LYS B 1 150 ? -39.219 -15.281 -40.375 1 89.25 150 LYS B C 1
ATOM 2633 O O . LYS B 1 150 ? -39.812 -14.367 -40.969 1 89.25 150 LYS B O 1
ATOM 2638 N N . TYR B 1 151 ? -38.188 -15.188 -39.562 1 91.5 151 TYR B N 1
ATOM 2639 C CA . TYR B 1 151 ? -37.656 -13.852 -39.312 1 91.5 151 TYR B CA 1
ATOM 2640 C C . TYR B 1 151 ? -36.188 -13.758 -39.719 1 91.5 151 TYR B C 1
ATOM 2642 O O . TYR B 1 151 ? -35.438 -14.734 -39.625 1 91.5 151 TYR B O 1
ATOM 2650 N N . SER B 1 152 ? -35.844 -12.602 -40.125 1 90.88 152 SER B N 1
ATOM 2651 C CA . SER B 1 152 ? -34.438 -12.328 -40.375 1 90.88 152 SER B CA 1
ATOM 2652 C C . SER B 1 152 ? -33.719 -11.977 -39.062 1 90.88 152 SER B C 1
ATOM 2654 O O . SER B 1 152 ? -34.344 -11.617 -38.094 1 90.88 152 SER B O 1
ATOM 2656 N N . ILE B 1 153 ? -32.344 -12.133 -39.125 1 90.19 153 ILE B N 1
ATOM 2657 C CA . ILE B 1 153 ? -31.531 -11.812 -37.969 1 90.19 153 ILE B CA 1
ATOM 2658 C C . ILE B 1 153 ? -31.75 -10.367 -37.562 1 90.19 153 ILE B C 1
ATOM 2660 O O . ILE B 1 153 ? -31.812 -10.055 -36.344 1 90.19 153 ILE B O 1
ATOM 2664 N N . ALA B 1 154 ? -31.891 -9.516 -38.5 1 89.81 154 ALA B N 1
ATOM 2665 C CA . ALA B 1 154 ? -32.125 -8.094 -38.25 1 89.81 154 ALA B CA 1
ATOM 2666 C C . ALA B 1 154 ? -33.438 -7.883 -37.531 1 89.81 154 ALA B C 1
ATOM 2668 O O . ALA B 1 154 ? -33.5 -7.113 -36.562 1 89.81 154 ALA B O 1
ATOM 2669 N N . GLU B 1 155 ? -34.438 -8.555 -37.938 1 92.06 155 GLU B N 1
ATOM 2670 C CA . GLU B 1 155 ? -35.75 -8.461 -37.312 1 92.06 155 GLU B CA 1
ATOM 2671 C C . GLU B 1 155 ? -35.75 -8.984 -35.875 1 92.06 155 GLU B C 1
ATOM 2673 O O . GLU B 1 155 ? -36.375 -8.398 -35 1 92.06 155 GLU B O 1
ATOM 2678 N N . ILE B 1 156 ? -35.062 -10.016 -35.656 1 93.19 156 ILE B N 1
ATOM 2679 C CA . ILE B 1 156 ? -34.969 -10.641 -34.344 1 93.19 156 ILE B CA 1
ATOM 2680 C C . ILE B 1 156 ? -34.281 -9.688 -33.375 1 93.19 156 ILE B C 1
ATOM 2682 O O . ILE B 1 156 ? -34.75 -9.484 -32.25 1 93.19 156 ILE B O 1
ATOM 2686 N N . THR B 1 157 ? -33.219 -9.078 -33.875 1 90.12 157 THR B N 1
ATOM 2687 C CA . THR B 1 157 ? -32.438 -8.164 -33.031 1 90.12 157 THR B CA 1
ATOM 2688 C C . THR B 1 157 ? -33.281 -6.938 -32.688 1 90.12 157 THR B C 1
ATOM 2690 O O . THR B 1 157 ? -33.25 -6.469 -31.531 1 90.12 157 THR B O 1
ATOM 2693 N N . ILE B 1 158 ? -34 -6.445 -33.656 1 88.5 158 ILE B N 1
ATOM 2694 C CA . ILE B 1 158 ? -34.812 -5.25 -33.438 1 88.5 158 ILE B CA 1
ATOM 2695 C C . ILE B 1 158 ? -35.969 -5.562 -32.5 1 88.5 158 ILE B C 1
ATOM 2697 O O . ILE B 1 158 ? -36.25 -4.789 -31.578 1 88.5 158 ILE B O 1
ATOM 2701 N N . GLU B 1 159 ? -36.531 -6.688 -32.594 1 88.44 159 GLU B N 1
ATOM 2702 C CA . GLU B 1 159 ? -37.719 -7.055 -31.844 1 88.44 159 GLU B CA 1
ATOM 2703 C C . GLU B 1 159 ? -37.344 -7.441 -30.406 1 88.44 159 GLU B C 1
ATOM 2705 O O . GLU B 1 159 ? -38.094 -7.145 -29.469 1 88.44 159 GLU B O 1
ATOM 2710 N N . THR B 1 160 ? -36.344 -8.023 -30.25 1 89.38 160 THR B N 1
ATOM 2711 C CA . THR B 1 160 ? -36.031 -8.586 -28.938 1 89.38 160 THR B CA 1
ATOM 2712 C C . THR B 1 160 ? -35.031 -7.707 -28.219 1 89.38 160 THR B C 1
ATOM 2714 O O . THR B 1 160 ? -34.844 -7.812 -27 1 89.38 160 THR B O 1
ATOM 2717 N N . GLY B 1 161 ? -34.312 -6.961 -29.047 1 87 161 GLY B N 1
ATOM 2718 C CA . GLY B 1 161 ? -33.281 -6.105 -28.484 1 87 161 GLY B CA 1
ATOM 2719 C C . GLY B 1 161 ? -31.969 -6.832 -28.234 1 87 161 GLY B C 1
ATOM 2720 O O . GLY B 1 161 ? -31.062 -6.289 -27.594 1 87 161 GLY B O 1
ATOM 2721 N N . ILE B 1 162 ? -31.938 -7.973 -28.719 1 83.12 162 ILE B N 1
ATOM 2722 C CA . ILE B 1 162 ? -30.75 -8.805 -28.531 1 83.12 162 ILE B CA 1
ATOM 2723 C C . ILE B 1 162 ? -29.844 -8.672 -29.734 1 83.12 162 ILE B C 1
ATOM 2725 O O . ILE B 1 162 ? -30.312 -8.68 -30.875 1 83.12 162 ILE B O 1
ATOM 2729 N N . SER B 1 163 ? -28.625 -8.438 -29.547 1 85.38 163 SER B N 1
ATOM 2730 C CA . SER B 1 163 ? -27.688 -8.289 -30.656 1 85.38 163 SER B CA 1
ATOM 2731 C C . SER B 1 163 ? -27.469 -9.617 -31.375 1 85.38 163 SER B C 1
ATOM 2733 O O . SER B 1 163 ? -27.734 -10.68 -30.812 1 85.38 163 SER B O 1
ATOM 2735 N N . LYS B 1 164 ? -26.984 -9.477 -32.594 1 87.12 164 LYS B N 1
ATOM 2736 C CA . LYS B 1 164 ? -26.672 -10.641 -33.438 1 87.12 164 LYS B CA 1
ATOM 2737 C C . LYS B 1 164 ? -25.641 -11.531 -32.781 1 87.12 164 LYS B C 1
ATOM 2739 O O . LYS B 1 164 ? -25.781 -12.758 -32.75 1 87.12 164 LYS B O 1
ATOM 2744 N N . THR B 1 165 ? -24.719 -10.945 -32.188 1 84.19 165 THR B N 1
ATOM 2745 C CA . THR B 1 165 ? -23.625 -11.672 -31.562 1 84.19 165 THR B CA 1
ATOM 2746 C C . THR B 1 165 ? -24.109 -12.508 -30.391 1 84.19 165 THR B C 1
ATOM 2748 O O . THR B 1 165 ? -23.734 -13.664 -30.234 1 84.19 165 THR B O 1
ATOM 2751 N N . THR B 1 166 ? -25.031 -11.969 -29.672 1 80.38 166 THR B N 1
ATOM 2752 C CA . THR B 1 166 ? -25.578 -12.664 -28.516 1 80.38 166 THR B CA 1
ATOM 2753 C C . THR B 1 166 ? -26.453 -13.836 -28.953 1 80.38 166 THR B C 1
ATOM 2755 O O . THR B 1 166 ? -26.391 -14.914 -28.359 1 80.38 166 THR B O 1
ATOM 2758 N N . LEU B 1 167 ? -27.219 -13.531 -29.984 1 85.06 167 LEU B N 1
ATOM 2759 C CA . LEU B 1 167 ? -28.094 -14.57 -30.531 1 85.06 167 LEU B CA 1
ATOM 2760 C C . LEU B 1 167 ? -27.281 -15.781 -30.969 1 85.06 167 LEU B C 1
ATOM 2762 O O . LEU B 1 167 ? -27.609 -16.922 -30.625 1 85.06 167 LEU B O 1
ATOM 2766 N N . TYR B 1 168 ? -26.203 -15.57 -31.625 1 83.5 168 TYR B N 1
ATOM 2767 C CA . TYR B 1 168 ? -25.391 -16.656 -32.156 1 83.5 168 TYR B CA 1
ATOM 2768 C C . TYR B 1 168 ? -24.703 -17.422 -31.031 1 83.5 168 TYR B C 1
ATOM 2770 O O . TYR B 1 168 ? -24.484 -18.625 -31.125 1 83.5 168 TYR B O 1
ATOM 2778 N N . ARG B 1 169 ? -24.453 -16.703 -30.109 1 79.38 169 ARG B N 1
ATOM 2779 C CA . ARG B 1 169 ? -23.812 -17.344 -28.969 1 79.38 169 ARG B CA 1
ATOM 2780 C C . ARG B 1 169 ? -24.719 -18.391 -28.328 1 79.38 169 ARG B C 1
ATOM 2782 O O . ARG B 1 169 ? -24.25 -19.453 -27.938 1 79.38 169 ARG B O 1
ATOM 2789 N N . TYR B 1 170 ? -25.969 -18.062 -28.312 1 77.81 170 TYR B N 1
ATOM 2790 C CA . TYR B 1 170 ? -26.938 -18.953 -27.688 1 77.81 170 TYR B CA 1
ATOM 2791 C C . TYR B 1 170 ? -27.328 -20.078 -28.641 1 77.81 170 TYR B C 1
ATOM 2793 O O . TYR B 1 170 ? -27.688 -21.172 -28.219 1 77.81 170 TYR B O 1
ATOM 2801 N N . LEU B 1 171 ? -27.203 -19.766 -29.922 1 79.19 171 LEU B N 1
ATOM 2802 C CA . LEU B 1 171 ? -27.531 -20.781 -30.922 1 79.19 171 LEU B CA 1
ATOM 2803 C C . LEU B 1 171 ? -26.422 -21.812 -31.031 1 79.19 171 LEU B C 1
ATOM 2805 O O . LEU B 1 171 ? -26.688 -22.984 -31.328 1 79.19 171 LEU B O 1
ATOM 2809 N N . GLN B 1 172 ? -25.188 -21.391 -30.812 1 72.06 172 GLN B N 1
ATOM 2810 C CA . GLN B 1 172 ? -24.078 -22.328 -30.891 1 72.06 172 GLN B CA 1
ATOM 2811 C C . GLN B 1 172 ? -23.984 -23.188 -29.641 1 72.06 172 GLN B C 1
ATOM 2813 O O . GLN B 1 172 ? -23.391 -24.281 -29.656 1 72.06 172 GLN B O 1
ATOM 2818 N N . GLU B 1 173 ? -24.578 -22.812 -28.719 1 57 173 GLU B N 1
ATOM 2819 C CA . GLU B 1 173 ? -24.609 -23.703 -27.562 1 57 173 GLU B CA 1
ATOM 2820 C C . GLU B 1 173 ? -25.609 -24.828 -27.75 1 57 173 GLU B C 1
ATOM 2822 O O . GLU B 1 173 ? -25.344 -25.984 -27.406 1 57 173 GLU B O 1
#

Nearest PDB structures (foldseek):
  5cy2-assembly2_F  TM=5.643E-01  e=3.439E-09  Escherichia coli
  1gdt-assembly1_B  TM=5.568E-01  e=7.014E-09  Escherichia coli
  5cy1-assembly1_A  TM=5.227E-01  e=5.775E-09  Escherichia coli
  2gm4-assembly1_A  TM=4.938E-01  e=3.781E-08  Escherichia coli
  2gm5-assembly1_C  TM=6.157E-01  e=1.025E-04  Escherichia coli

Radius of gyration: 29.76 Å; Cα contacts (8 Å, |Δi|>4): 440; chains: 2; bounding box: 62×55×89 Å

pLDDT: mean 86.82, std 11.34, range [49.19, 97.88]

Organism: NCBI:txid361277

InterPro domains:
  IPR006119 Resolvase, N-terminal catalytic domain [PF00239] (37-127)
  IPR006119 Resolvase, N-terminal catalytic domain [SM00857] (2-128)
  IPR006120 Resolvase, HTH domain [PF02796] (130-172)
  IPR036162 Resolvase-like, N-terminal catalytic domain superfamily [G3DSA:3.40.50.1390] (17-129)
  IPR036162 Resolvase-like, N-terminal catalytic domain superfamily [SSF53041] (36-125)